Protein AF-0000000066527483 (afdb_homodimer)

Secondary structure (DSSP, 8-state):
--HHHHHHHHHHHHHHHHHHHHHHHHHHHHHTSHHHHHHHHHHHHHHHHHHHHHHHTPPPP-GGGGTT--GGGGHHHHHHHHHHHHHHHHHHHH-HHHHHHHHHHHHHHHHHHHHHHTGGG----PBPHHHHHHHHHHHHHHHHHHHHSB-/--HHHHHHHHHHHHHHHHHHHHHHHHHHHHHTSHHHHHHHHHHHHHHHHHHHHHHHTPPPP-GGGGTT--GGGGHHHHHHHHHHHHHHHHHHHH-HHHHHHHHHHHHHHHHHHHHHHTGGGPPP-PBPHHHHHHHHHHHHHHHHHHHTSB-

Organism: Pseudomonas aeruginosa (strain ATCC 15692 / DSM 22644 / CIP 104116 / JCM 14847 / LMG 12228 / 1C / PRS 101 / PAO1) (NCBI:txid208964)

InterPro domains:
  IPR006750 Putative inner membrane exporter, YdcZ [PF04657] (5-144)
  IPR006750 Putative inner membrane exporter, YdcZ [PTHR34821] (3-147)

Sequence (302 aa):
MPNYLMVLMAVSVGGMVVLQAGSNALLGRLLGHPLSASLTSLGVSLGVVSLGLLLVRVPLPATASLGGAPWWSWLGGLFGAAYLTVAILVAPRLGAATFIACVVAGQMLVSALCDQFGWAGFPVRRLSWEGYLGLALVVAGVLLLQWRGRAMPNYLMVLMAVSVGGMVVLQAGSNALLGRLLGHPLSASLTSLGVSLGVVSLGLLLVRVPLPATASLGGAPWWSWLGGLFGAAYLTVAILVAPRLGAATFIACVVAGQMLVSALCDQFGWAGFPVRRLSWEGYLGLALVVAGVLLLQWRGRA

Foldseek 3Di:
DDPVVVVVVVVVVVVVVLVLLVVLLVVCVVVVHSLVSLVVVVVVVVVVVVVVCVVVVDDDDDPVVCVPPDPCVPCVVVVVSVVSSCSSVPCVPLDSLQVVLVVVVVVLVVVQVCQCPVPPNRHNDHADPVSVVVSVVSNVVSVCCRPPVDD/DDPVVVVVVVVVVVVVVLVLLVVLLVVCVVVVHSLVSLVVVVVVVVVVVVVVCVVVVDDDDDPVVCVPPDPCVPCVVVVVSVVSSCSSVPCVPQDSVLVVLVVVLVVLVVVQVCQCVVPPNRHHDHDDPVSVVVSVVSVVVSVCCRPPVDD

Solvent-accessible surface area (backbone atoms only — not comparable to full-atom values): 14102 Å² total; per-residue (Å²): 130,60,68,69,58,48,47,50,50,34,20,51,36,19,24,34,51,46,48,20,37,26,13,31,30,49,35,13,63,51,43,69,33,43,57,58,20,40,49,51,29,47,50,45,16,45,52,53,42,50,51,49,38,61,74,67,62,61,71,79,50,61,69,73,45,55,74,76,53,61,77,64,42,63,44,20,7,52,37,49,39,51,33,50,36,48,35,31,64,37,25,79,72,60,31,54,48,38,32,50,30,34,18,48,53,19,27,52,56,41,17,50,49,20,21,59,70,28,44,57,80,39,67,66,42,54,65,26,73,46,17,52,47,11,51,49,30,28,51,50,9,33,50,31,34,48,72,44,8,63,96,130,60,66,70,56,49,46,50,51,34,20,52,36,19,24,36,49,48,49,21,36,28,13,32,31,50,36,13,63,51,43,69,32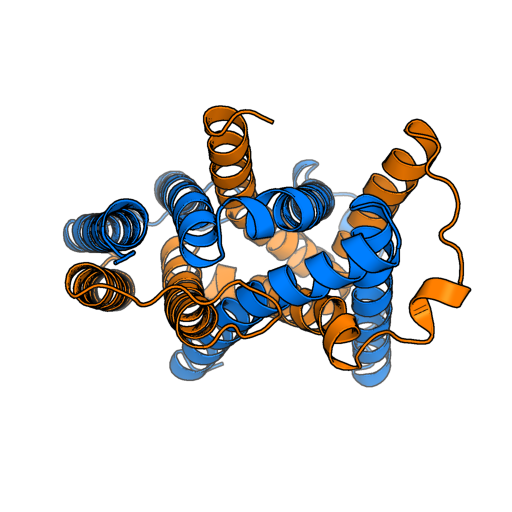,46,56,58,19,41,48,50,28,47,49,45,15,45,51,55,42,51,50,49,38,61,74,69,61,61,72,79,50,63,70,73,47,56,74,76,52,60,78,64,42,65,44,19,7,53,37,49,39,51,33,52,35,47,35,32,63,38,27,80,74,60,32,54,51,42,34,49,33,32,19,48,44,18,27,51,56,42,19,51,47,20,23,51,69,28,44,55,78,38,68,67,41,48,64,22,77,45,18,54,51,9,53,51,28,28,48,52,10,32,54,33,31,63,74,50,11,68,102

pLDDT: mean 86.53, std 9.21, range [52.44, 97.12]

Nearest PDB structures (foldseek):
  8gi1-assembly1_A  TM=4.862E-01  e=9.344E+00  Segatella buccae

Radius of gyration: 18.41 Å; Cα contacts (8 Å, |Δi|>4): 561; chains: 2; bounding box: 36×49×55 Å

Structure (mmCIF, N/CA/C/O backbone):
data_AF-0000000066527483-model_v1
#
loop_
_entity.id
_entity.type
_entity.pdbx_description
1 polymer 'DMT family transporter'
#
loop_
_atom_site.group_PDB
_atom_site.id
_atom_site.type_symbol
_atom_site.label_atom_id
_atom_site.label_alt_id
_atom_site.label_comp_id
_atom_site.label_asym_id
_atom_site.label_entity_id
_atom_site.label_seq_id
_atom_site.pdbx_PDB_ins_code
_atom_site.Cartn_x
_atom_site.Cartn_y
_atom_site.Cartn_z
_atom_site.occupancy
_atom_site.B_iso_or_equiv
_atom_site.auth_seq_id
_atom_site.auth_comp_id
_atom_site.auth_asym_id
_atom_site.auth_atom_id
_atom_site.pdbx_PDB_model_num
ATOM 1 N N . MET A 1 1 ? 9.164 20.578 3.756 1 79.75 1 MET A N 1
ATOM 2 C CA . MET A 1 1 ? 9.594 19.766 2.617 1 79.75 1 MET A CA 1
ATOM 3 C C . MET A 1 1 ? 8.969 20.281 1.323 1 79.75 1 MET A C 1
ATOM 5 O O . MET A 1 1 ? 7.758 20.5 1.261 1 79.75 1 MET A O 1
ATOM 9 N N . PRO A 1 2 ? 9.789 20.531 0.307 1 86.75 2 PRO A N 1
ATOM 10 C CA . PRO A 1 2 ? 9.219 21.062 -0.936 1 86.75 2 PRO A CA 1
ATOM 11 C C . PRO A 1 2 ? 8.297 20.062 -1.627 1 86.75 2 PRO A C 1
ATOM 13 O O . PRO A 1 2 ? 8.438 18.844 -1.447 1 86.75 2 PRO A O 1
ATOM 16 N N . ASN A 1 3 ? 7.32 20.5 -2.338 1 82 3 ASN A N 1
ATOM 17 C CA . ASN A 1 3 ? 6.289 19.688 -2.994 1 82 3 ASN A CA 1
ATOM 18 C C . ASN A 1 3 ? 6.898 18.641 -3.922 1 82 3 ASN A C 1
ATOM 20 O O . ASN A 1 3 ? 6.418 17.516 -3.99 1 82 3 ASN A O 1
ATOM 24 N N . TYR A 1 4 ? 7.969 19.062 -4.621 1 83.44 4 TYR A N 1
ATOM 25 C CA . TYR A 1 4 ? 8.562 18.141 -5.57 1 83.44 4 TYR A CA 1
ATOM 26 C C . TYR A 1 4 ? 9.156 16.922 -4.855 1 83.44 4 TYR A C 1
ATOM 28 O O . TYR A 1 4 ? 9.117 15.805 -5.371 1 83.44 4 TYR A O 1
ATOM 36 N N . LEU A 1 5 ? 9.664 17.078 -3.723 1 89.94 5 LEU A N 1
ATOM 37 C CA . LEU A 1 5 ? 10.227 15.969 -2.945 1 89.94 5 LEU A CA 1
ATOM 38 C C . LEU A 1 5 ? 9.125 15.055 -2.424 1 89.94 5 LEU A C 1
ATOM 40 O O . LEU A 1 5 ? 9.273 13.836 -2.424 1 89.94 5 LEU A O 1
ATOM 44 N N . MET A 1 6 ? 8.086 15.664 -2.018 1 90 6 MET A N 1
ATOM 45 C CA . MET A 1 6 ? 6.953 14.883 -1.537 1 90 6 MET A CA 1
ATOM 46 C C . MET A 1 6 ? 6.379 14.016 -2.654 1 90 6 MET A C 1
ATOM 48 O O . MET A 1 6 ? 6.074 12.844 -2.439 1 90 6 MET A O 1
ATOM 52 N N . VAL A 1 7 ? 6.305 14.594 -3.785 1 83.94 7 VAL A N 1
ATOM 53 C CA . VAL A 1 7 ? 5.793 13.875 -4.949 1 83.94 7 VAL A CA 1
ATOM 54 C C . VAL A 1 7 ? 6.738 12.734 -5.312 1 83.94 7 VAL A C 1
ATOM 56 O O . VAL A 1 7 ? 6.301 11.609 -5.555 1 83.94 7 VAL A O 1
ATOM 59 N N . LEU A 1 8 ? 7.961 13.008 -5.301 1 89.44 8 LEU A N 1
ATOM 60 C CA . LEU A 1 8 ? 8.961 12 -5.633 1 89.44 8 LEU A CA 1
ATOM 61 C C . LEU A 1 8 ? 8.922 10.844 -4.637 1 89.44 8 LEU A C 1
ATOM 63 O O . LEU A 1 8 ? 9.023 9.68 -5.027 1 89.44 8 LEU A O 1
ATOM 67 N N . MET A 1 9 ? 8.797 11.133 -3.434 1 94.5 9 MET A N 1
ATOM 68 C CA . MET A 1 9 ? 8.703 10.102 -2.406 1 94.5 9 MET A CA 1
ATOM 69 C C . MET A 1 9 ? 7.469 9.227 -2.615 1 94.5 9 MET A C 1
ATOM 71 O O . MET A 1 9 ? 7.555 8 -2.562 1 94.5 9 MET A O 1
ATOM 75 N N . ALA A 1 10 ? 6.359 9.898 -2.883 1 91 10 ALA A N 1
ATOM 76 C CA . ALA A 1 10 ? 5.102 9.18 -3.057 1 91 10 ALA A CA 1
ATOM 77 C C . ALA A 1 10 ? 5.16 8.25 -4.27 1 91 10 ALA A C 1
ATOM 79 O O . ALA A 1 10 ? 4.777 7.086 -4.188 1 91 10 ALA A O 1
ATOM 80 N N . VAL A 1 11 ? 5.699 8.75 -5.355 1 86.62 11 VAL A N 1
ATOM 81 C CA . VAL A 1 11 ? 5.824 7.953 -6.57 1 86.62 11 VAL A CA 1
ATOM 82 C C . VAL A 1 11 ? 6.785 6.793 -6.332 1 86.62 11 VAL A C 1
ATOM 84 O O . VAL A 1 11 ? 6.508 5.656 -6.723 1 86.62 11 VAL A O 1
ATOM 87 N N . SER A 1 12 ? 7.887 7.055 -5.727 1 93.69 12 SER A N 1
ATOM 88 C CA . SER A 1 12 ? 8.906 6.043 -5.477 1 93.69 12 SER A CA 1
ATOM 89 C C . SER A 1 12 ? 8.367 4.91 -4.617 1 93.69 12 SER A C 1
ATOM 91 O O . SER A 1 12 ? 8.531 3.734 -4.953 1 93.69 12 SER A O 1
ATOM 93 N N . VAL A 1 13 ? 7.672 5.238 -3.545 1 95.56 13 VAL A N 1
ATOM 94 C CA . VAL A 1 13 ? 7.18 4.184 -2.666 1 95.56 13 VAL A CA 1
ATOM 95 C C . VAL A 1 13 ? 6.027 3.441 -3.344 1 95.56 13 VAL A C 1
ATOM 97 O O . VAL A 1 13 ? 5.805 2.258 -3.078 1 95.56 13 VAL A O 1
ATOM 100 N N . GLY A 1 14 ? 5.289 4.109 -4.191 1 92.5 14 GLY A N 1
ATOM 101 C CA . GLY A 1 14 ? 4.316 3.408 -5.012 1 92.5 14 GLY A CA 1
ATOM 102 C C . GLY A 1 14 ? 4.914 2.27 -5.812 1 92.5 14 GLY A C 1
ATOM 103 O O . GLY A 1 14 ? 4.398 1.149 -5.793 1 92.5 14 GLY A O 1
ATOM 104 N N . GLY A 1 15 ? 5.965 2.562 -6.496 1 92.75 15 GLY A N 1
ATOM 105 C CA . GLY A 1 15 ? 6.676 1.521 -7.219 1 92.75 15 GLY A CA 1
ATOM 106 C C . GLY A 1 15 ? 7.203 0.422 -6.316 1 92.75 15 GLY A C 1
ATOM 107 O O . GLY A 1 15 ? 7.152 -0.758 -6.668 1 92.75 15 GLY A O 1
ATOM 108 N N . MET A 1 16 ? 7.695 0.799 -5.18 1 95.62 16 MET A N 1
ATOM 109 C CA . MET A 1 16 ? 8.242 -0.16 -4.223 1 95.62 16 MET A CA 1
ATOM 110 C C . MET A 1 16 ? 7.164 -1.131 -3.75 1 95.62 16 MET A C 1
ATOM 112 O O . MET A 1 16 ? 7.453 -2.295 -3.469 1 95.62 16 MET A O 1
ATOM 116 N N . VAL A 1 17 ? 5.949 -0.685 -3.678 1 94.62 17 VAL A N 1
ATOM 117 C CA . VAL A 1 17 ? 4.84 -1.518 -3.229 1 94.62 17 VAL A CA 1
ATOM 118 C C . VAL A 1 17 ? 4.648 -2.689 -4.191 1 94.62 17 VAL A C 1
ATOM 120 O O . VAL A 1 17 ? 4.328 -3.803 -3.766 1 94.62 17 VAL A O 1
ATOM 123 N N . VAL A 1 18 ? 4.809 -2.482 -5.43 1 93.19 18 VAL A N 1
ATOM 124 C CA . VAL A 1 18 ? 4.676 -3.537 -6.43 1 93.19 18 VAL A CA 1
ATOM 125 C C . VAL A 1 18 ? 5.773 -4.582 -6.227 1 93.19 18 VAL A C 1
ATOM 127 O O . VAL A 1 18 ? 5.5 -5.785 -6.227 1 93.19 18 VAL A O 1
ATOM 130 N N . LEU A 1 19 ? 6.988 -4.133 -6.027 1 94.62 19 LEU A N 1
ATOM 131 C CA . LEU A 1 19 ? 8.109 -5.031 -5.781 1 94.62 19 LEU A CA 1
ATOM 132 C C . LEU A 1 19 ? 7.934 -5.773 -4.465 1 94.62 19 LEU A C 1
ATOM 134 O O . LEU A 1 19 ? 8.328 -6.934 -4.344 1 94.62 19 LEU A O 1
ATOM 138 N N . GLN A 1 20 ? 7.359 -5.078 -3.543 1 95.5 20 GLN A N 1
ATOM 139 C CA . GLN A 1 20 ? 7.043 -5.691 -2.258 1 95.5 20 GLN A CA 1
ATOM 140 C C . GLN A 1 20 ? 6.113 -6.887 -2.432 1 95.5 20 GLN A C 1
ATOM 142 O O . GLN A 1 20 ? 6.301 -7.926 -1.796 1 95.5 20 GLN A O 1
ATOM 147 N N . ALA A 1 21 ? 5.109 -6.727 -3.275 1 93.56 21 ALA A N 1
ATOM 148 C CA . ALA A 1 21 ? 4.16 -7.809 -3.518 1 93.56 21 ALA A CA 1
ATOM 149 C C . ALA A 1 21 ? 4.863 -9.039 -4.09 1 93.56 21 ALA A C 1
ATOM 151 O O . ALA A 1 21 ? 4.605 -10.164 -3.664 1 93.56 21 ALA A O 1
ATOM 152 N N . GLY A 1 22 ? 5.754 -8.844 -4.977 1 93.69 22 GLY A N 1
ATOM 153 C CA . GLY A 1 22 ? 6.516 -9.938 -5.555 1 93.69 22 GLY A CA 1
ATOM 154 C C . GLY A 1 22 ? 7.449 -10.602 -4.559 1 93.69 22 GLY A C 1
ATOM 155 O O . GLY A 1 22 ? 7.512 -11.836 -4.484 1 93.69 22 GLY A O 1
ATOM 156 N N . SER A 1 23 ? 8.156 -9.781 -3.861 1 94.88 23 SER A N 1
ATOM 157 C CA . SER A 1 23 ? 9.078 -10.281 -2.846 1 94.88 23 SER A CA 1
ATOM 158 C C . SER A 1 23 ? 8.344 -11.102 -1.789 1 94.88 23 SER A C 1
ATOM 160 O O . SER A 1 23 ? 8.781 -12.203 -1.437 1 94.88 23 SER A O 1
ATOM 162 N N . ASN A 1 24 ? 7.258 -10.625 -1.342 1 95.19 24 ASN A N 1
ATOM 163 C CA . ASN A 1 24 ? 6.484 -11.297 -0.307 1 95.19 24 ASN A CA 1
ATOM 164 C C . ASN A 1 24 ? 5.836 -12.578 -0.837 1 95.19 24 ASN A C 1
ATOM 166 O O . ASN A 1 24 ? 5.684 -13.555 -0.102 1 95.19 24 ASN A O 1
ATOM 170 N N . ALA A 1 25 ? 5.441 -12.5 -2.064 1 93.69 25 ALA A N 1
ATOM 171 C CA . ALA A 1 25 ? 4.883 -13.703 -2.678 1 93.69 25 ALA A CA 1
ATOM 172 C C . ALA A 1 25 ? 5.914 -14.828 -2.725 1 93.69 25 ALA A C 1
ATOM 174 O O . ALA A 1 25 ? 5.586 -15.992 -2.48 1 93.69 25 ALA A O 1
ATOM 175 N N . LEU A 1 26 ? 7.113 -14.469 -3.041 1 93 26 LEU A N 1
ATOM 176 C CA . LEU A 1 26 ? 8.18 -15.461 -3.037 1 93 26 LEU A CA 1
ATOM 177 C C . LEU A 1 26 ? 8.398 -16.016 -1.636 1 93 26 LEU A C 1
ATOM 179 O O . LEU A 1 26 ? 8.539 -17.234 -1.462 1 93 26 LEU A O 1
ATOM 183 N N . LEU A 1 27 ? 8.453 -15.188 -0.673 1 91.62 27 LEU A N 1
ATOM 184 C CA . LEU A 1 27 ? 8.578 -15.648 0.707 1 91.62 27 LEU A CA 1
ATOM 185 C C . LEU A 1 27 ? 7.426 -16.578 1.076 1 91.62 27 LEU A C 1
ATOM 187 O O . LEU A 1 27 ? 7.621 -17.547 1.804 1 91.62 27 LEU A O 1
ATOM 191 N N . GLY A 1 28 ? 6.238 -16.125 0.635 1 92.19 28 GLY A N 1
ATOM 192 C CA . GLY A 1 28 ? 5.094 -16.984 0.875 1 92.19 28 GLY A CA 1
ATOM 193 C C . GLY A 1 28 ? 5.277 -18.391 0.334 1 92.19 28 GLY A C 1
ATOM 194 O O . GLY A 1 28 ? 4.938 -19.375 1.001 1 92.19 28 GLY A O 1
ATOM 195 N N . ARG A 1 29 ? 5.793 -18.5 -0.827 1 90.06 29 ARG A N 1
ATOM 196 C CA . ARG A 1 29 ? 6.059 -19.797 -1.432 1 90.06 29 ARG A CA 1
ATOM 197 C C . ARG A 1 29 ? 7.145 -20.547 -0.664 1 90.06 29 ARG A C 1
ATOM 199 O O . ARG A 1 29 ? 7.02 -21.75 -0.423 1 90.06 29 ARG A O 1
ATOM 206 N N . LEU A 1 30 ? 8.18 -19.891 -0.276 1 89.69 30 LEU A N 1
ATOM 207 C CA . LEU A 1 30 ? 9.312 -20.516 0.398 1 89.69 30 LEU A CA 1
ATOM 208 C C . LEU A 1 30 ? 8.938 -20.969 1.806 1 89.69 30 LEU A C 1
ATOM 210 O O . LEU A 1 30 ? 9.398 -22 2.277 1 89.69 30 LEU A O 1
ATOM 214 N N . LEU A 1 31 ? 8.07 -20.234 2.383 1 90.81 31 LEU A N 1
ATOM 215 C CA . LEU A 1 31 ? 7.711 -20.516 3.768 1 90.81 31 LEU A CA 1
ATOM 216 C C . LEU A 1 31 ? 6.461 -21.375 3.84 1 90.81 31 LEU A C 1
ATOM 218 O O . LEU A 1 31 ? 6.129 -21.906 4.902 1 90.81 31 LEU A O 1
ATOM 222 N N . GLY A 1 32 ? 5.746 -21.406 2.699 1 88.94 32 GLY A N 1
ATOM 223 C CA . GLY A 1 32 ? 4.648 -22.344 2.58 1 88.94 32 GLY A CA 1
ATOM 224 C C . GLY A 1 32 ? 3.307 -21.75 2.969 1 88.94 32 GLY A C 1
ATOM 225 O O . GLY A 1 32 ? 2.277 -22.438 2.887 1 88.94 32 GLY A O 1
ATOM 226 N N . HIS A 1 33 ? 3.32 -20.562 3.443 1 92.12 33 HIS A N 1
ATOM 227 C CA . HIS A 1 33 ? 2.055 -19.953 3.834 1 92.12 33 HIS A CA 1
ATOM 228 C C . HIS A 1 33 ? 2.121 -18.438 3.73 1 92.12 33 HIS A C 1
ATOM 230 O O . HIS A 1 33 ? 3.109 -17.828 4.141 1 92.12 33 HIS A O 1
ATOM 236 N N . PRO A 1 34 ? 1.027 -17.766 3.326 1 92.06 34 PRO A N 1
ATOM 237 C CA . PRO A 1 34 ? 1.018 -16.312 3.174 1 92.06 34 PRO A CA 1
ATOM 238 C C . PRO A 1 34 ? 1.186 -15.578 4.5 1 92.06 34 PRO A C 1
ATOM 240 O O . PRO A 1 34 ? 1.848 -14.539 4.559 1 92.06 34 PRO A O 1
ATOM 243 N N . LEU A 1 35 ? 0.615 -16.094 5.551 1 94 35 LEU A N 1
ATOM 244 C CA . LEU A 1 35 ? 0.717 -15.438 6.848 1 94 35 LEU A CA 1
ATOM 245 C C . LEU A 1 35 ? 2.146 -15.492 7.375 1 94 35 LEU A C 1
ATOM 247 O O . LEU A 1 35 ? 2.598 -14.57 8.062 1 94 35 LEU A O 1
ATOM 251 N N . SER A 1 36 ? 2.803 -16.547 7.066 1 93.12 36 SER A N 1
ATOM 252 C CA . SER A 1 36 ? 4.203 -16.641 7.465 1 93.12 36 SER A CA 1
ATOM 253 C C . SER A 1 36 ? 5.051 -15.594 6.742 1 93.12 36 SER A C 1
ATOM 255 O O . SER A 1 36 ? 5.961 -15.008 7.332 1 93.12 36 SER A O 1
ATOM 257 N N . ALA A 1 37 ? 4.762 -15.391 5.488 1 93.69 37 ALA A N 1
ATOM 258 C CA . ALA A 1 37 ? 5.449 -14.359 4.719 1 93.69 37 ALA A CA 1
ATOM 259 C C . ALA A 1 37 ? 5.152 -12.969 5.277 1 93.69 37 ALA A C 1
ATOM 261 O O . ALA A 1 37 ? 6.055 -12.141 5.41 1 93.69 37 ALA A O 1
ATOM 262 N N . SER A 1 38 ? 3.871 -12.758 5.582 1 95.56 38 SER A N 1
ATOM 263 C CA . SER A 1 38 ? 3.492 -11.477 6.176 1 95.56 38 SER A CA 1
ATOM 264 C C . SER A 1 38 ? 4.238 -11.234 7.484 1 95.56 38 SER A C 1
ATOM 266 O O . SER A 1 38 ? 4.746 -10.133 7.719 1 95.56 38 SER A O 1
ATOM 268 N N . LEU A 1 39 ? 4.277 -12.266 8.344 1 94.62 39 LEU A N 1
ATOM 269 C CA . LEU A 1 39 ? 4.965 -12.156 9.625 1 94.62 39 LEU A CA 1
ATOM 270 C C . LEU A 1 39 ? 6.434 -11.797 9.43 1 94.62 39 LEU A C 1
ATOM 272 O O . LEU A 1 39 ? 6.957 -10.922 10.125 1 94.62 39 LEU A O 1
ATOM 276 N N . THR A 1 40 ? 7.047 -12.492 8.508 1 93.44 40 THR A N 1
ATOM 277 C CA . THR A 1 40 ? 8.453 -12.25 8.234 1 93.44 40 THR A CA 1
ATOM 278 C C . THR A 1 40 ? 8.664 -10.836 7.703 1 93.44 40 THR A C 1
ATOM 280 O O . THR A 1 40 ? 9.562 -10.125 8.156 1 93.44 40 THR A O 1
ATOM 283 N N . SER A 1 41 ? 7.902 -10.398 6.742 1 95.62 41 SER A N 1
ATOM 284 C CA . SER A 1 41 ? 8 -9.062 6.176 1 95.62 41 SER A CA 1
ATOM 285 C C . SER A 1 41 ? 7.766 -7.988 7.234 1 95.62 41 SER A C 1
ATOM 287 O O . SER A 1 41 ? 8.5 -7 7.301 1 95.62 41 SER A O 1
ATOM 289 N N . LEU A 1 42 ? 6.754 -8.219 8.07 1 96.56 42 LEU A N 1
ATOM 290 C CA . LEU A 1 42 ? 6.457 -7.281 9.148 1 96.56 42 LEU A CA 1
ATOM 291 C C . LEU A 1 42 ? 7.605 -7.227 10.156 1 96.56 42 LEU A C 1
ATOM 293 O O . LEU A 1 42 ? 7.91 -6.164 10.703 1 96.56 42 LEU A O 1
ATOM 297 N N . GLY A 1 43 ? 8.141 -8.383 10.438 1 96.12 43 GLY A N 1
ATOM 298 C CA . GLY A 1 43 ? 9.312 -8.406 11.297 1 96.12 43 GLY A CA 1
ATOM 299 C C . GLY A 1 43 ? 10.461 -7.574 10.766 1 96.12 43 GLY A C 1
ATOM 300 O O . GLY A 1 43 ? 11.094 -6.82 11.516 1 96.12 43 GLY A O 1
ATOM 301 N N . VAL A 1 44 ? 10.773 -7.734 9.508 1 95.75 44 VAL A N 1
ATOM 302 C CA . VAL A 1 44 ? 11.82 -6.945 8.867 1 95.75 44 VAL A CA 1
ATOM 303 C C . VAL A 1 44 ? 11.461 -5.465 8.922 1 95.75 44 VAL A C 1
ATOM 305 O O . VAL A 1 44 ? 12.312 -4.625 9.242 1 95.75 44 VAL A O 1
ATOM 308 N N . SER A 1 45 ? 10.219 -5.098 8.609 1 96.62 45 SER A N 1
ATOM 309 C CA . SER A 1 45 ? 9.758 -3.713 8.68 1 96.62 45 SER A CA 1
ATOM 310 C C . SER A 1 45 ? 9.938 -3.137 10.078 1 96.62 45 SER A C 1
ATOM 312 O O . SER A 1 45 ? 10.406 -2.004 10.234 1 96.62 45 SER A O 1
ATOM 314 N N . LEU A 1 46 ? 9.562 -3.922 11.039 1 96.81 46 LEU A N 1
ATOM 315 C CA . LEU A 1 46 ? 9.703 -3.498 12.43 1 96.81 46 LEU A CA 1
ATOM 316 C C . LEU A 1 46 ? 11.164 -3.24 12.773 1 96.81 46 LEU A C 1
ATOM 318 O O . LEU A 1 46 ? 11.484 -2.275 13.477 1 96.81 46 LEU A O 1
ATOM 322 N N . GLY A 1 47 ? 12.016 -4.145 12.398 1 97.12 47 GLY A N 1
ATOM 323 C CA . GLY A 1 47 ? 13.438 -3.947 12.617 1 97.12 47 GLY A CA 1
ATOM 324 C C . GLY A 1 47 ? 13.961 -2.66 12.008 1 97.12 47 GLY A C 1
ATOM 325 O O . GLY A 1 47 ? 14.672 -1.9 12.664 1 97.12 47 GLY A O 1
ATOM 326 N N . VAL A 1 48 ? 13.625 -2.375 10.789 1 96.38 48 VAL A N 1
ATOM 327 C CA . VAL A 1 48 ? 14.086 -1.197 10.062 1 96.38 48 VAL A CA 1
ATOM 328 C C . VAL A 1 48 ? 13.562 0.068 10.742 1 96.38 48 VAL A C 1
ATOM 330 O O . VAL A 1 48 ? 14.32 1.021 10.953 1 96.38 48 VAL A O 1
ATOM 333 N N . VAL A 1 49 ? 12.312 0.097 11.07 1 96.19 49 VAL A N 1
ATOM 334 C CA . VAL A 1 49 ? 11.711 1.261 11.703 1 96.19 49 VAL A CA 1
ATOM 335 C C . VAL A 1 49 ? 12.32 1.471 13.086 1 96.19 49 VAL A C 1
ATOM 337 O O . VAL A 1 49 ? 12.586 2.605 13.492 1 96.19 49 VAL A O 1
ATOM 340 N N . SER A 1 50 ? 12.5 0.379 13.875 1 96.12 50 SER A N 1
ATOM 341 C CA . SER A 1 50 ? 13.133 0.474 15.188 1 96.12 50 SER A CA 1
ATOM 342 C C . SER A 1 50 ? 14.539 1.05 15.086 1 96.12 50 SER A C 1
ATOM 344 O O . SER A 1 50 ? 14.93 1.89 15.898 1 96.12 50 SER A O 1
ATOM 346 N N . LEU A 1 51 ? 15.234 0.515 14.125 1 95.31 51 LEU A N 1
ATOM 347 C CA . LEU A 1 51 ? 16.578 1.049 13.898 1 95.31 51 LEU A CA 1
ATOM 348 C C . LEU A 1 51 ? 16.516 2.537 13.57 1 95.31 51 LEU A C 1
ATOM 350 O O . LEU A 1 51 ? 17.344 3.314 14.047 1 95.31 51 LEU A O 1
ATOM 354 N N . GLY A 1 52 ? 15.594 2.955 12.742 1 94.06 52 GLY A N 1
ATOM 355 C CA . GLY A 1 52 ? 15.398 4.363 12.445 1 94.06 52 GLY A CA 1
ATOM 356 C C . GLY A 1 52 ? 15.094 5.203 13.672 1 94.06 52 GLY A C 1
ATOM 357 O O . GLY A 1 52 ? 15.641 6.297 13.836 1 94.06 52 GLY A O 1
ATOM 358 N N . LEU A 1 53 ? 14.266 4.695 14.523 1 92.94 53 LEU A N 1
ATOM 359 C CA . LEU A 1 53 ? 13.914 5.395 15.758 1 92.94 53 LEU A CA 1
ATOM 360 C C . LEU A 1 53 ? 15.148 5.574 16.641 1 92.94 53 LEU A C 1
ATOM 362 O O . LEU A 1 53 ? 15.328 6.633 17.25 1 92.94 53 LEU A O 1
ATOM 366 N N . LEU A 1 54 ? 15.891 4.539 16.719 1 92.69 54 LEU A N 1
ATOM 367 C CA . LEU A 1 54 ? 17.094 4.582 17.547 1 92.69 54 LEU A CA 1
ATOM 368 C C . LEU A 1 54 ? 18.094 5.578 16.984 1 92.69 54 LEU A C 1
ATOM 370 O O . LEU A 1 54 ? 18.719 6.324 17.734 1 92.69 54 LEU A O 1
ATOM 374 N N . LEU A 1 55 ? 18.25 5.605 15.703 1 93.12 55 LEU A N 1
ATOM 375 C CA . LEU A 1 55 ? 19.25 6.453 15.055 1 93.12 55 LEU A CA 1
ATOM 376 C C . LEU A 1 55 ? 18.859 7.922 15.148 1 93.12 55 LEU A C 1
ATOM 378 O O . LEU A 1 55 ? 19.719 8.789 15.328 1 93.12 55 LEU A O 1
ATOM 382 N N . VAL A 1 56 ? 17.547 8.234 15.07 1 90.75 56 VAL A N 1
ATOM 383 C CA . VAL A 1 56 ? 17.078 9.617 15.094 1 90.75 56 VAL A CA 1
ATOM 384 C C . VAL A 1 56 ? 16.812 10.047 16.531 1 90.75 56 VAL A C 1
ATOM 386 O O . VAL A 1 56 ? 16.547 11.219 16.797 1 90.75 56 VAL A O 1
ATOM 389 N N . ARG A 1 57 ? 16.891 9.25 17.5 1 89.12 57 ARG A N 1
ATOM 390 C CA . ARG A 1 57 ? 16.766 9.5 18.922 1 89.12 57 ARG A CA 1
ATOM 391 C C . ARG A 1 57 ? 15.406 10.133 19.25 1 89.12 57 ARG A C 1
ATOM 393 O O . ARG A 1 57 ? 15.336 11.156 19.922 1 89.12 57 ARG A O 1
ATOM 400 N N . VAL A 1 58 ? 14.406 9.531 18.625 1 83.5 58 VAL A N 1
ATOM 401 C CA . VAL A 1 58 ? 13.055 10 18.922 1 83.5 58 VAL A CA 1
ATOM 402 C C . VAL A 1 58 ? 12.68 9.625 20.359 1 83.5 58 VAL A C 1
ATOM 404 O O . VAL A 1 58 ? 12.836 8.477 20.766 1 83.5 58 VAL A O 1
ATOM 407 N N . PRO A 1 59 ? 12.305 10.656 21.062 1 79.88 59 PRO A N 1
ATOM 408 C CA . PRO A 1 59 ? 11.891 10.336 22.438 1 79.88 59 PRO A CA 1
ATOM 409 C C . PRO A 1 59 ? 10.641 9.469 22.484 1 79.88 59 PRO A C 1
ATOM 411 O O . PRO A 1 59 ? 9.836 9.477 21.547 1 79.88 59 PRO A O 1
ATOM 414 N N . LEU A 1 60 ? 10.594 8.617 23.453 1 73.88 60 LEU A N 1
ATOM 415 C CA . LEU A 1 60 ? 9.391 7.816 23.641 1 73.88 60 LEU A CA 1
ATOM 416 C C . LEU A 1 60 ? 8.172 8.711 23.844 1 73.88 60 LEU A C 1
ATOM 418 O O . LEU A 1 60 ? 8.25 9.734 24.531 1 73.88 60 LEU A O 1
ATOM 422 N N . PRO A 1 61 ? 7.219 8.453 22.969 1 71.12 61 PRO A N 1
ATOM 423 C CA . PRO A 1 61 ? 6.035 9.305 23.125 1 71.12 61 PRO A CA 1
ATOM 424 C C . PRO A 1 61 ? 5.453 9.266 24.531 1 71.12 61 PRO A C 1
ATOM 426 O O . PRO A 1 61 ? 5.629 8.281 25.25 1 71.12 61 PRO A O 1
ATOM 429 N N . ALA A 1 62 ? 4.969 10.406 24.906 1 65.5 62 ALA A N 1
ATOM 430 C CA . ALA A 1 62 ? 4.266 10.445 26.188 1 65.5 62 ALA A CA 1
ATOM 431 C C . ALA A 1 62 ? 2.998 9.594 26.141 1 65.5 62 ALA A C 1
ATOM 433 O O . ALA A 1 62 ? 2.213 9.695 25.188 1 65.5 62 ALA A O 1
ATOM 434 N N . THR A 1 63 ? 2.982 8.438 26.703 1 64.44 63 THR A N 1
ATOM 435 C CA . THR A 1 63 ? 1.831 7.547 26.781 1 64.44 63 THR A CA 1
ATOM 436 C C . THR A 1 63 ? 0.547 8.336 27.016 1 64.44 63 THR A C 1
ATOM 438 O O . THR A 1 63 ? -0.531 7.922 26.578 1 64.44 63 THR A O 1
ATOM 441 N N . ALA A 1 64 ? 0.597 9.414 27.656 1 64.44 64 ALA A N 1
ATOM 442 C CA . ALA A 1 64 ? -0.586 10.203 27.984 1 64.44 64 ALA A CA 1
ATOM 443 C C . ALA A 1 64 ? -1.274 10.711 26.719 1 64.44 64 ALA A C 1
ATOM 445 O O . ALA A 1 64 ? -2.494 10.891 26.703 1 64.44 64 ALA A O 1
ATOM 446 N N . SER A 1 65 ? -0.524 10.789 25.719 1 71.19 65 SER A N 1
ATOM 447 C CA . SER A 1 65 ? -1.087 11.32 24.484 1 71.19 65 SER A CA 1
ATOM 448 C C . SER A 1 65 ? -1.959 10.289 23.781 1 71.19 65 SER A C 1
ATOM 450 O O . SER A 1 65 ? -2.816 10.641 22.953 1 71.19 65 SER A O 1
ATOM 452 N N . LEU A 1 66 ? -1.865 9.07 24.219 1 76.88 66 LEU A N 1
ATOM 453 C CA . LEU A 1 66 ? -2.611 8.008 23.547 1 76.88 66 LEU A CA 1
ATOM 454 C C . LEU A 1 66 ? -3.988 7.832 24.172 1 76.88 66 LEU A C 1
ATOM 456 O O . LEU A 1 66 ? -4.891 7.266 23.562 1 76.88 66 LEU A O 1
ATOM 460 N N . GLY A 1 67 ? -4.109 8.266 25.391 1 76.19 67 GLY A N 1
ATOM 461 C CA . GLY A 1 67 ? -5.363 8.102 26.109 1 76.19 67 GLY A CA 1
ATOM 462 C C . GLY A 1 67 ? -6.543 8.742 25.391 1 76.19 67 GLY A C 1
ATOM 463 O O . GLY A 1 67 ? -7.66 8.227 25.453 1 76.19 67 GLY A O 1
ATOM 464 N N . GLY A 1 68 ? -6.398 9.758 24.641 1 81.31 68 GLY A N 1
ATOM 465 C CA . GLY A 1 68 ? -7.496 10.43 23.969 1 81.31 68 GLY A CA 1
ATOM 466 C C . GLY A 1 68 ? -7.555 10.125 22.484 1 81.31 68 GLY A C 1
ATOM 467 O O . GLY A 1 68 ? -8.297 10.773 21.734 1 81.31 68 GLY A O 1
ATOM 468 N N . ALA A 1 69 ? -6.969 9.016 22.25 1 87.31 69 ALA A N 1
ATOM 469 C CA . ALA A 1 69 ? -6.949 8.703 20.828 1 87.31 69 ALA A CA 1
ATOM 470 C C . ALA A 1 69 ? -8.25 8.047 20.391 1 87.31 69 ALA A C 1
ATOM 472 O O . ALA A 1 69 ? -8.734 7.117 21.031 1 87.31 69 ALA A O 1
ATOM 473 N N . PRO A 1 70 ? -8.891 8.523 19.328 1 91.19 70 PRO A N 1
ATOM 474 C CA . PRO A 1 70 ? -10.102 7.855 18.844 1 91.19 70 PRO A CA 1
ATOM 475 C C . PRO A 1 70 ? -9.859 6.406 18.438 1 91.19 70 PRO A C 1
ATOM 477 O O . PRO A 1 70 ? -8.75 6.062 18.016 1 91.19 70 PRO A O 1
ATOM 480 N N . TRP A 1 71 ? -10.836 5.629 18.547 1 90.31 71 TRP A N 1
ATOM 481 C CA . TRP A 1 71 ? -10.711 4.191 18.344 1 90.31 71 TRP A CA 1
ATOM 482 C C . TRP A 1 71 ? -10.227 3.885 16.922 1 90.31 71 TRP A C 1
ATOM 484 O O . TRP A 1 71 ? -9.523 2.893 16.703 1 90.31 71 TRP A O 1
ATOM 494 N N . TRP A 1 72 ? -10.516 4.621 15.977 1 92 72 TRP A N 1
ATOM 495 C CA . TRP A 1 72 ? -10.188 4.336 14.586 1 92 72 TRP A CA 1
ATOM 496 C C . TRP A 1 72 ? -8.711 4.59 14.312 1 92 72 TRP A C 1
ATOM 498 O O . TRP A 1 72 ? -8.188 4.18 13.273 1 92 72 TRP A O 1
ATOM 508 N N . SER A 1 73 ? -8.039 5.234 15.242 1 92.06 73 SER A N 1
ATOM 509 C CA . SER A 1 73 ? -6.609 5.48 15.07 1 92.06 73 SER A CA 1
ATOM 510 C C . SER A 1 73 ? -5.812 4.18 15.117 1 92.06 73 SER A C 1
ATOM 512 O O . SER A 1 73 ? -4.676 4.121 14.648 1 92.06 73 SER A O 1
ATOM 514 N N . TRP A 1 74 ? -6.438 3.139 15.617 1 90.88 74 TRP A N 1
ATOM 515 C CA . TRP A 1 74 ? -5.742 1.871 15.805 1 90.88 74 TRP A CA 1
ATOM 516 C C . TRP A 1 74 ? -6.016 0.92 14.648 1 90.88 74 TRP A C 1
ATOM 518 O O . TRP A 1 74 ? -5.465 -0.182 14.594 1 90.88 74 TRP A O 1
ATOM 528 N N . LEU A 1 75 ? -6.766 1.31 13.68 1 94.31 75 LEU A N 1
ATOM 529 C CA . LEU A 1 75 ? -7.191 0.427 12.602 1 94.31 75 LEU A CA 1
ATOM 530 C C . LEU A 1 75 ? -6.121 0.332 11.523 1 94.31 75 LEU A C 1
ATOM 532 O O . LEU A 1 75 ? -6.16 -0.57 10.68 1 94.31 75 LEU A O 1
ATOM 536 N N . GLY A 1 76 ? -5.184 1.238 11.523 1 94 76 GLY A N 1
ATOM 537 C CA . GLY A 1 76 ? -4.141 1.232 10.508 1 94 76 GLY A CA 1
ATOM 538 C C . GLY A 1 76 ? -3.373 -0.075 10.453 1 94 76 GLY A C 1
ATOM 539 O O . GLY A 1 76 ? -3.127 -0.609 9.367 1 94 76 GLY A O 1
ATOM 540 N N . GLY A 1 77 ? -2.988 -0.538 11.602 1 93.94 77 GLY A N 1
ATOM 541 C CA . GLY A 1 77 ? -2.275 -1.805 11.656 1 93.94 77 GLY A CA 1
ATOM 542 C C . GLY A 1 77 ? -3.086 -2.967 11.109 1 93.94 77 GLY A C 1
ATOM 543 O O . GLY A 1 77 ? -2.549 -3.828 10.406 1 93.94 77 GLY A O 1
ATOM 544 N N . LEU A 1 78 ? -4.379 -2.994 11.406 1 96 78 LEU A N 1
ATOM 545 C CA . LEU A 1 78 ? -5.27 -4.027 10.883 1 96 78 LEU A CA 1
ATOM 546 C C . LEU A 1 78 ? -5.355 -3.959 9.367 1 96 78 LEU A C 1
ATOM 548 O O . LEU A 1 78 ? -5.297 -4.988 8.688 1 96 78 LEU A O 1
ATOM 552 N N . PHE A 1 79 ? -5.555 -2.812 8.844 1 96.25 79 PHE A N 1
ATOM 553 C CA . PHE A 1 79 ? -5.625 -2.607 7.406 1 96.25 79 PHE A CA 1
ATOM 554 C C . PHE A 1 79 ? -4.316 -3.006 6.734 1 96.25 79 PHE A C 1
ATOM 556 O O . PHE A 1 79 ? -4.32 -3.611 5.66 1 96.25 79 PHE A O 1
ATOM 563 N N . GLY A 1 80 ? -3.199 -2.693 7.406 1 93.56 80 GLY A N 1
ATOM 564 C CA . GLY A 1 80 ? -1.898 -3.09 6.887 1 93.56 80 GLY A CA 1
ATOM 565 C C . GLY A 1 80 ? -1.723 -4.594 6.805 1 93.56 80 GLY A C 1
ATOM 566 O O . GLY A 1 80 ? -1.236 -5.113 5.797 1 93.56 80 GLY A O 1
ATOM 567 N N . ALA A 1 81 ? -2.113 -5.25 7.82 1 95.69 81 ALA A N 1
ATOM 568 C CA . ALA A 1 81 ? -2.027 -6.711 7.844 1 95.69 81 ALA A CA 1
ATOM 569 C C . ALA A 1 81 ? -2.902 -7.328 6.758 1 95.69 81 ALA A C 1
ATOM 571 O O . ALA A 1 81 ? -2.49 -8.281 6.09 1 95.69 81 ALA A O 1
ATOM 572 N N . ALA A 1 82 ? -4.117 -6.816 6.613 1 96.62 82 ALA A N 1
ATOM 573 C CA . ALA A 1 82 ? -5.039 -7.316 5.598 1 96.62 82 ALA A CA 1
ATOM 574 C C . ALA A 1 82 ? -4.473 -7.117 4.195 1 96.62 82 ALA A C 1
ATOM 576 O O . ALA A 1 82 ? -4.504 -8.031 3.369 1 96.62 82 ALA A O 1
ATOM 577 N N . TYR A 1 83 ? -3.979 -5.945 3.914 1 96.06 83 TYR A N 1
ATOM 578 C CA . TYR A 1 83 ? -3.416 -5.668 2.598 1 96.06 83 TYR A CA 1
ATOM 579 C C . TYR A 1 83 ? -2.248 -6.598 2.295 1 96.06 83 TYR A C 1
ATOM 581 O O . TYR A 1 83 ? -2.184 -7.191 1.217 1 96.06 83 TYR A O 1
ATOM 589 N N . LEU A 1 84 ? -1.288 -6.68 3.246 1 94.62 84 LEU A N 1
ATOM 590 C CA . LEU A 1 84 ? -0.099 -7.5 3.039 1 94.62 84 LEU A CA 1
ATOM 591 C C . LEU A 1 84 ? -0.481 -8.938 2.725 1 94.62 84 LEU A C 1
ATOM 593 O O . LEU A 1 84 ? 0.031 -9.531 1.77 1 94.62 84 LEU A O 1
ATOM 597 N N . THR A 1 85 ? -1.389 -9.477 3.457 1 95 85 THR A N 1
ATOM 598 C CA . THR A 1 85 ? -1.789 -10.867 3.289 1 95 85 THR A CA 1
ATOM 599 C C . THR A 1 85 ? -2.525 -11.062 1.967 1 95 85 THR A C 1
ATOM 601 O O . THR A 1 85 ? -2.252 -12.016 1.232 1 95 85 THR A O 1
ATOM 604 N N . VAL A 1 86 ? -3.453 -10.18 1.634 1 96.19 86 VAL A N 1
ATOM 605 C CA . VAL A 1 86 ? -4.203 -10.273 0.385 1 96.19 86 VAL A CA 1
ATOM 606 C C . VAL A 1 86 ? -3.252 -10.117 -0.8 1 96.19 86 VAL A C 1
ATOM 608 O O . VAL A 1 86 ? -3.389 -10.812 -1.808 1 96.19 86 VAL A O 1
ATOM 611 N N . ALA A 1 87 ? -2.307 -9.219 -0.68 1 95.38 87 ALA A N 1
ATOM 612 C CA . ALA A 1 87 ? -1.339 -9.016 -1.756 1 95.38 87 ALA A CA 1
ATOM 613 C C . ALA A 1 87 ? -0.544 -10.289 -2.025 1 95.38 87 ALA A C 1
ATOM 615 O O . ALA A 1 87 ? -0.315 -10.656 -3.18 1 95.38 87 ALA A O 1
ATOM 616 N N . ILE A 1 88 ? -0.14 -10.953 -1.008 1 93.5 88 ILE A N 1
ATOM 617 C CA . ILE A 1 88 ? 0.646 -12.18 -1.131 1 93.5 88 ILE A CA 1
ATOM 618 C C . ILE A 1 88 ? -0.195 -13.266 -1.794 1 93.5 88 ILE A C 1
ATOM 620 O O . ILE A 1 88 ? 0.304 -14.023 -2.633 1 93.5 88 ILE A O 1
ATOM 624 N N . LEU A 1 89 ? -1.467 -13.297 -1.475 1 93.75 89 LEU A N 1
ATOM 625 C CA . LEU A 1 89 ? -2.363 -14.352 -1.944 1 93.75 89 LEU A CA 1
ATOM 626 C C . LEU A 1 89 ? -2.814 -14.078 -3.377 1 93.75 89 LEU A C 1
ATOM 628 O O . LEU A 1 89 ? -2.922 -15.008 -4.184 1 93.75 89 LEU A O 1
ATOM 632 N N . VAL A 1 90 ? -3.07 -12.883 -3.689 1 93.75 90 VAL A N 1
ATOM 633 C CA . VAL A 1 90 ? -3.881 -12.562 -4.863 1 93.75 90 VAL A CA 1
ATOM 634 C C . VAL A 1 90 ? -2.988 -12.031 -5.98 1 93.75 90 VAL A C 1
ATOM 636 O O . VAL A 1 90 ? -3.227 -12.305 -7.156 1 93.75 90 VAL A O 1
ATOM 639 N N . ALA A 1 91 ? -1.922 -11.352 -5.668 1 90.81 91 ALA A N 1
ATOM 640 C CA . ALA A 1 91 ? -1.089 -10.688 -6.668 1 90.81 91 ALA A CA 1
ATOM 641 C C . ALA A 1 91 ? -0.492 -11.703 -7.645 1 90.81 91 ALA A C 1
ATOM 643 O O . ALA A 1 91 ? -0.565 -11.516 -8.859 1 90.81 91 ALA A O 1
ATOM 644 N N . PRO A 1 92 ? 0.063 -12.805 -7.195 1 86.88 92 PRO A N 1
ATOM 645 C CA . PRO A 1 92 ? 0.658 -13.75 -8.141 1 86.88 92 PRO A CA 1
ATOM 646 C C . PRO A 1 92 ? -0.385 -14.453 -9.008 1 86.88 92 PRO A C 1
ATOM 648 O O . PRO A 1 92 ? -0.057 -14.961 -10.078 1 86.88 92 PRO A O 1
ATOM 651 N N . ARG A 1 93 ? -1.579 -14.461 -8.555 1 87.56 93 ARG A N 1
ATOM 652 C CA . ARG A 1 93 ? -2.631 -15.156 -9.297 1 87.56 93 ARG A CA 1
ATOM 653 C C . ARG A 1 93 ? -3.242 -14.242 -10.359 1 87.56 93 ARG A C 1
ATOM 655 O O . ARG A 1 93 ? -3.488 -14.672 -11.484 1 87.56 93 ARG A O 1
ATOM 662 N N . LEU A 1 94 ? -3.434 -13.055 -10.023 1 83.94 94 LEU A N 1
ATOM 663 C CA . LEU A 1 94 ? -4.043 -12.102 -10.945 1 83.94 94 LEU A CA 1
ATOM 664 C C . LEU A 1 94 ? -3.002 -11.508 -11.891 1 83.94 94 LEU A C 1
ATOM 666 O O . LEU A 1 94 ? -3.336 -11.055 -12.984 1 83.94 94 LEU A O 1
ATOM 670 N N . GLY A 1 95 ? -1.746 -11.539 -11.477 1 82.56 95 GLY A N 1
ATOM 671 C CA . GLY A 1 95 ? -0.71 -10.766 -12.141 1 82.56 95 GLY A CA 1
ATOM 672 C C . GLY A 1 95 ? -0.54 -9.375 -11.547 1 82.56 95 GLY A C 1
ATOM 673 O O . GLY A 1 95 ? -1.467 -8.836 -10.938 1 82.56 95 GLY A O 1
ATOM 674 N N . ALA A 1 96 ? 0.643 -8.852 -11.711 1 85.75 96 ALA A N 1
ATOM 675 C CA . ALA A 1 96 ? 0.989 -7.582 -11.07 1 85.75 96 ALA A CA 1
ATOM 676 C C . ALA A 1 96 ? 0.074 -6.457 -11.555 1 85.75 96 ALA A C 1
ATOM 678 O O . ALA A 1 96 ? -0.519 -5.742 -10.742 1 85.75 96 ALA A O 1
ATOM 679 N N . ALA A 1 97 ? -0.072 -6.348 -12.789 1 81.56 97 ALA A N 1
ATOM 680 C CA . ALA A 1 97 ? -0.822 -5.238 -13.367 1 81.56 97 ALA A CA 1
ATOM 681 C C . ALA A 1 97 ? -2.299 -5.316 -12.992 1 81.56 97 ALA A C 1
ATOM 683 O O . ALA A 1 97 ? -2.906 -4.309 -12.625 1 81.56 97 ALA A O 1
ATOM 684 N N . THR A 1 98 ? -2.85 -6.492 -13.062 1 79.56 98 THR A N 1
ATOM 685 C CA . THR A 1 98 ? -4.262 -6.664 -12.742 1 79.56 98 THR A CA 1
ATOM 686 C C . THR A 1 98 ? -4.516 -6.449 -11.258 1 79.56 98 THR A C 1
ATOM 688 O O . THR A 1 98 ? -5.477 -5.781 -10.875 1 79.56 98 THR A O 1
ATOM 691 N N . PHE A 1 99 ? -3.691 -7.016 -10.477 1 87.19 99 PHE A N 1
ATOM 692 C CA . PHE A 1 99 ? -3.822 -6.832 -9.039 1 87.19 99 PHE A CA 1
ATOM 693 C C . PHE A 1 99 ? -3.768 -5.355 -8.672 1 87.19 99 PHE A C 1
ATOM 695 O O . PHE A 1 99 ? -4.637 -4.855 -7.957 1 87.19 99 PHE A O 1
ATOM 702 N N . ILE A 1 100 ? -2.791 -4.66 -9.188 1 86.62 100 ILE A N 1
ATOM 703 C CA . ILE A 1 100 ? -2.596 -3.252 -8.859 1 86.62 100 ILE A CA 1
ATOM 704 C C . ILE A 1 100 ? -3.766 -2.43 -9.398 1 86.62 100 ILE A C 1
ATOM 706 O O . ILE A 1 100 ? -4.234 -1.501 -8.734 1 86.62 100 ILE A O 1
ATOM 710 N N . ALA A 1 101 ? -4.219 -2.809 -10.492 1 80.25 101 ALA A N 1
ATOM 711 C CA . ALA A 1 101 ? -5.367 -2.094 -11.047 1 80.25 101 ALA A CA 1
ATOM 712 C C . ALA A 1 101 ? -6.578 -2.199 -10.125 1 80.25 101 ALA A C 1
ATOM 714 O O . ALA A 1 101 ? -7.293 -1.219 -9.914 1 80.25 101 ALA A O 1
ATOM 715 N N . CYS A 1 102 ? -6.891 -3.365 -9.625 1 84.38 102 CYS A N 1
ATOM 716 C CA . CYS A 1 102 ? -8.008 -3.566 -8.703 1 84.38 102 CYS A CA 1
ATOM 717 C C . CYS A 1 102 ? -7.789 -2.783 -7.414 1 84.38 102 CYS A C 1
ATOM 719 O O . CYS A 1 102 ? -8.719 -2.156 -6.898 1 84.38 102 CYS A O 1
ATOM 721 N N . VAL A 1 103 ? -6.621 -2.811 -6.926 1 91.44 103 VAL A N 1
ATOM 722 C CA . VAL A 1 103 ? -6.266 -2.08 -5.715 1 91.44 103 VAL A CA 1
ATOM 723 C C . VAL A 1 103 ? -6.465 -0.583 -5.938 1 91.44 103 VAL A C 1
ATOM 725 O O . VAL A 1 103 ? -7.039 0.107 -5.09 1 91.44 103 VAL A O 1
ATOM 728 N N . VAL A 1 104 ? -6.012 -0.114 -7.004 1 84.69 104 VAL A N 1
ATOM 729 C CA . VAL A 1 104 ? -6.109 1.299 -7.355 1 84.69 104 VAL A CA 1
ATOM 730 C C . VAL A 1 104 ? -7.574 1.719 -7.41 1 84.69 104 VAL A C 1
ATOM 732 O O . VAL A 1 104 ? -7.93 2.814 -6.965 1 84.69 104 VAL A O 1
ATOM 735 N N . ALA A 1 105 ? -8.391 0.886 -7.953 1 81.69 105 ALA A N 1
ATOM 736 C CA . ALA A 1 105 ? -9.82 1.18 -7.992 1 81.69 105 ALA A CA 1
ATOM 737 C C . ALA A 1 105 ? -10.359 1.444 -6.59 1 81.69 105 ALA A C 1
ATOM 739 O O . ALA A 1 105 ? -11.086 2.418 -6.371 1 81.69 105 ALA A O 1
ATOM 740 N N . GLY A 1 106 ? -10.016 0.625 -5.711 1 88.31 106 GLY A N 1
ATOM 741 C CA . GLY A 1 106 ? -10.422 0.81 -4.328 1 88.31 106 GLY A CA 1
ATOM 742 C C . GLY A 1 106 ? -9.844 2.059 -3.695 1 88.31 106 GLY A C 1
ATOM 743 O O . GLY A 1 106 ? -10.539 2.783 -2.98 1 88.31 106 GLY A O 1
ATOM 744 N N . GLN A 1 107 ? -8.578 2.291 -3.977 1 89.75 107 GLN A N 1
ATOM 745 C CA . GLN A 1 107 ? -7.906 3.475 -3.449 1 89.75 107 GLN A CA 1
ATOM 746 C C . GLN A 1 107 ? -8.578 4.754 -3.938 1 89.75 107 GLN A C 1
ATOM 748 O O . GLN A 1 107 ? -8.82 5.672 -3.152 1 89.75 107 GLN A O 1
ATOM 753 N N . MET A 1 108 ? -8.836 4.805 -5.125 1 81.62 108 MET A N 1
ATOM 754 C CA . MET A 1 108 ? -9.406 6.016 -5.715 1 81.62 108 MET A CA 1
ATOM 755 C C . MET A 1 108 ? -10.812 6.27 -5.188 1 81.62 108 MET A C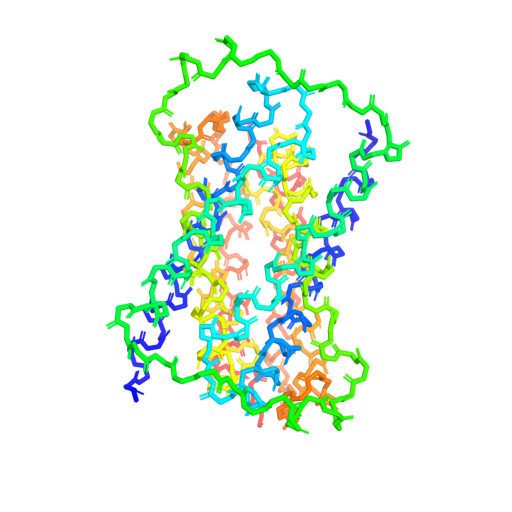 1
ATOM 757 O O . MET A 1 108 ? -11.172 7.41 -4.891 1 81.62 108 MET A O 1
ATOM 761 N N . LEU A 1 109 ? -11.602 5.289 -5.125 1 83.5 109 LEU A N 1
ATOM 762 C CA . LEU A 1 109 ? -12.953 5.43 -4.598 1 83.5 109 LEU A CA 1
ATOM 763 C C . LEU A 1 109 ? -12.93 5.961 -3.168 1 83.5 109 LEU A C 1
ATOM 765 O O . LEU A 1 109 ? -13.594 6.949 -2.857 1 83.5 109 LEU A O 1
ATOM 769 N N . VAL A 1 110 ? -12.172 5.383 -2.357 1 90.94 110 VAL A N 1
ATOM 770 C CA . VAL A 1 110 ? -12.148 5.742 -0.943 1 90.94 110 VAL A CA 1
ATOM 771 C C . VAL A 1 110 ? -11.445 7.082 -0.758 1 90.94 110 VAL A C 1
ATOM 773 O O . VAL A 1 110 ? -11.844 7.887 0.087 1 90.94 110 VAL A O 1
ATOM 776 N N . SER A 1 111 ? -10.383 7.336 -1.541 1 86.88 111 SER A N 1
ATOM 777 C CA . SER A 1 111 ? -9.719 8.633 -1.421 1 86.88 111 SER A CA 1
ATOM 778 C C . SER A 1 111 ? -10.664 9.773 -1.766 1 86.88 111 SER A C 1
ATOM 780 O O . SER A 1 111 ? -10.633 10.828 -1.131 1 86.88 111 SER A O 1
ATOM 782 N N . ALA A 1 112 ? -11.43 9.648 -2.779 1 81.88 112 ALA A N 1
ATOM 783 C CA . ALA A 1 112 ? -12.414 10.664 -3.148 1 81.88 112 ALA A CA 1
ATOM 784 C C . ALA A 1 112 ? -13.414 10.883 -2.021 1 81.88 112 ALA A C 1
ATOM 786 O O . ALA A 1 112 ? -13.797 12.023 -1.739 1 81.88 112 ALA A O 1
ATOM 787 N N . LEU A 1 113 ? -13.852 9.828 -1.427 1 86.88 113 LEU A N 1
ATOM 788 C CA . LEU A 1 113 ? -14.781 9.945 -0.31 1 86.88 113 LEU A CA 1
ATOM 789 C C . LEU A 1 113 ? -14.125 10.633 0.879 1 86.88 113 LEU A C 1
ATOM 791 O O . LEU A 1 113 ? -14.75 11.461 1.544 1 86.88 113 LEU A O 1
ATOM 795 N N . CYS A 1 114 ? -12.875 10.32 1.112 1 87.94 114 CYS A N 1
ATOM 796 C CA . CYS A 1 114 ? -12.141 10.938 2.207 1 87.94 114 CYS A CA 1
ATOM 797 C C . CYS A 1 114 ? -11.977 12.43 1.976 1 87.94 114 CYS A C 1
ATOM 799 O O . CYS A 1 114 ? -12.164 13.234 2.895 1 87.94 114 CYS A O 1
ATOM 801 N N . ASP A 1 115 ? -11.664 12.758 0.808 1 81.81 115 ASP A N 1
ATOM 802 C CA . ASP A 1 115 ? -11.5 14.172 0.505 1 81.81 115 ASP A CA 1
ATOM 803 C C . ASP A 1 115 ? -12.836 14.906 0.557 1 81.81 115 ASP A C 1
ATOM 805 O O . ASP A 1 115 ? -12.906 16.047 1.035 1 81.81 115 ASP A O 1
ATOM 809 N N . GLN A 1 116 ? -13.906 14.32 0.046 1 80.62 116 GLN A N 1
ATOM 810 C CA . GLN A 1 116 ? -15.219 14.945 -0.052 1 80.62 116 GLN A CA 1
ATOM 811 C C . GLN A 1 116 ? -15.852 15.109 1.325 1 80.62 116 GLN A C 1
ATOM 813 O O . GLN A 1 116 ? -16.5 16.125 1.602 1 80.62 116 GLN A O 1
ATOM 818 N N . PHE A 1 117 ? -15.664 14.148 2.221 1 88.38 117 PHE A N 1
ATOM 819 C CA . PHE A 1 117 ? -16.391 14.133 3.482 1 88.38 117 PHE A CA 1
ATOM 820 C C . PHE A 1 117 ? -15.445 14.359 4.656 1 88.38 117 PHE A C 1
ATOM 822 O O . PHE A 1 117 ? -15.883 14.477 5.801 1 88.38 117 PHE A O 1
ATOM 829 N N . GLY A 1 118 ? -14.203 14.359 4.41 1 86.62 118 GLY A N 1
ATOM 830 C CA . GLY A 1 118 ? -13.227 14.547 5.473 1 86.62 118 GLY A CA 1
ATOM 831 C C . GLY A 1 118 ? -13.055 13.32 6.352 1 86.62 118 GLY A C 1
ATOM 832 O O . GLY A 1 118 ? -12.867 13.438 7.562 1 86.62 118 GLY A O 1
ATOM 833 N N . TRP A 1 119 ? -13.266 12.164 5.746 1 88.5 119 TRP A N 1
ATOM 834 C CA . TRP A 1 119 ? -13.094 10.914 6.48 1 88.5 119 TRP A CA 1
ATOM 835 C C . TRP A 1 119 ? -11.633 10.703 6.867 1 88.5 119 TRP A C 1
ATOM 837 O O . TRP A 1 119 ? -10.727 11.227 6.211 1 88.5 119 TRP A O 1
ATOM 847 N N . ALA A 1 120 ? -11.375 10.023 8.039 1 89.62 120 ALA A N 1
ATOM 848 C CA . ALA A 1 120 ? -10.062 9.57 8.508 1 89.62 120 ALA A CA 1
ATOM 849 C C . ALA A 1 120 ? -9.133 10.75 8.766 1 89.62 120 ALA A C 1
ATOM 851 O O . ALA A 1 120 ? -7.926 10.664 8.539 1 89.62 120 ALA A O 1
ATOM 852 N N . GLY A 1 121 ? -9.703 11.859 9.047 1 85.31 121 GLY A N 1
ATOM 853 C CA . GLY A 1 121 ? -8.93 13 9.5 1 85.31 121 GLY A CA 1
ATOM 854 C C . GLY A 1 121 ? -8.367 13.828 8.359 1 85.31 121 GLY A C 1
ATOM 855 O O . GLY A 1 121 ? -7.555 14.727 8.578 1 85.31 121 GLY A O 1
ATOM 856 N N . PHE A 1 122 ? -8.75 13.484 7.125 1 83.31 122 PHE A N 1
ATOM 857 C CA . PHE A 1 122 ? -8.297 14.273 5.988 1 83.31 122 PHE A CA 1
ATOM 858 C C . PHE A 1 122 ? -9.086 15.578 5.891 1 83.31 122 PHE A C 1
ATOM 860 O O . PHE A 1 122 ? -10.25 15.641 6.285 1 83.31 122 PHE A O 1
ATOM 867 N N . PRO A 1 123 ? -8.461 16.578 5.445 1 81.12 123 PRO A N 1
ATOM 868 C CA . PRO A 1 123 ? -9.219 17.797 5.219 1 81.12 123 PRO A CA 1
ATOM 869 C C . PRO A 1 123 ? -10.25 17.672 4.102 1 81.12 123 PRO A C 1
ATOM 871 O O . PRO A 1 123 ? -10.023 16.938 3.133 1 81.12 123 PRO A O 1
ATOM 874 N N . VAL A 1 124 ? -11.367 18.328 4.355 1 83.31 124 VAL A N 1
ATOM 875 C CA . VAL A 1 124 ? -12.414 18.312 3.33 1 83.31 124 VAL A CA 1
ATOM 876 C C . VAL A 1 124 ? -11.977 19.172 2.143 1 83.31 124 VAL A C 1
ATOM 878 O O . VAL A 1 124 ? -11.656 20.344 2.301 1 83.31 124 VAL A O 1
ATOM 881 N N . ARG A 1 125 ? -11.766 18.594 1.064 1 77.69 125 ARG A N 1
ATOM 882 C CA . ARG A 1 125 ? -11.484 19.266 -0.199 1 77.69 125 ARG A CA 1
ATOM 883 C C . ARG A 1 125 ? -12.453 18.828 -1.286 1 77.69 125 ARG A C 1
ATOM 885 O O . ARG A 1 125 ? -12.469 17.656 -1.68 1 77.69 125 ARG A O 1
ATOM 892 N N . ARG A 1 126 ? -13.156 19.812 -1.722 1 81.19 126 ARG A N 1
ATOM 893 C CA . ARG A 1 126 ? -14.102 19.469 -2.779 1 81.19 126 ARG A CA 1
ATOM 894 C C . ARG A 1 126 ? -13.391 19.328 -4.121 1 81.19 126 ARG A C 1
ATOM 896 O O . ARG A 1 126 ? -12.469 20.078 -4.434 1 81.19 126 ARG A O 1
ATOM 903 N N . LEU A 1 127 ? -13.656 18.297 -4.719 1 77.31 127 LEU A N 1
ATOM 904 C CA . LEU A 1 127 ? -13.047 18.062 -6.027 1 77.31 127 LEU A CA 1
ATOM 905 C C . LEU A 1 127 ? -13.617 19.016 -7.07 1 77.31 127 LEU A C 1
ATOM 907 O O . LEU A 1 127 ? -14.828 19.25 -7.121 1 77.31 127 LEU A O 1
ATOM 911 N N . SER A 1 128 ? -12.719 19.75 -7.727 1 82.44 128 SER A N 1
ATOM 912 C CA . SER A 1 128 ? -13.141 20.5 -8.906 1 82.44 128 SER A CA 1
ATOM 913 C C . SER A 1 128 ? -13.508 19.578 -10.055 1 82.44 128 SER A C 1
ATOM 915 O O . SER A 1 128 ? -13.383 18.359 -9.938 1 82.44 128 SER A O 1
ATOM 917 N N . TRP A 1 129 ? -14.07 20.172 -11.047 1 85.44 129 TRP A N 1
ATOM 918 C CA . TRP A 1 129 ? -14.422 19.375 -12.211 1 85.44 129 TRP A CA 1
ATOM 919 C C . TRP A 1 129 ? -13.188 18.719 -12.82 1 85.44 129 TRP A C 1
ATOM 921 O O . TRP A 1 129 ? -13.25 17.594 -13.312 1 85.44 129 TRP A O 1
ATOM 931 N N . GLU A 1 130 ? -12.07 19.375 -12.75 1 82.12 130 GLU A N 1
ATOM 932 C CA . GLU A 1 130 ? -10.805 18.812 -13.219 1 82.12 130 GLU A CA 1
ATOM 933 C C . GLU A 1 130 ? -10.375 17.625 -12.352 1 82.12 130 GLU A C 1
ATOM 935 O O . GLU A 1 130 ? -9.758 16.688 -12.852 1 82.12 130 GLU A O 1
ATOM 940 N N . GLY A 1 131 ? -10.688 17.812 -11.102 1 77.06 131 GLY A N 1
ATOM 941 C CA . GLY A 1 131 ? -10.406 16.703 -10.219 1 77.06 131 GLY A CA 1
ATOM 942 C C . GLY A 1 131 ? -11.172 15.438 -10.594 1 77.06 131 GLY A C 1
ATOM 943 O O . GLY A 1 131 ? -10.594 14.344 -10.625 1 77.06 131 GLY A O 1
ATOM 944 N N . TYR A 1 132 ? -12.375 15.656 -10.875 1 81.81 132 TYR A N 1
ATOM 945 C CA . TYR A 1 132 ? -13.195 14.523 -11.289 1 81.81 132 TYR A CA 1
ATOM 946 C C . TYR A 1 132 ? -12.695 13.945 -12.609 1 81.81 132 TYR A C 1
ATOM 948 O O . TYR A 1 132 ? -12.703 12.727 -12.797 1 81.81 132 TYR A O 1
ATOM 956 N N . LEU A 1 133 ? -12.273 14.789 -13.391 1 84.94 133 LEU A N 1
ATOM 957 C CA . LEU A 1 133 ? -11.719 14.344 -14.664 1 84.94 133 LEU A CA 1
ATOM 958 C C . LEU A 1 133 ? -10.422 13.562 -14.445 1 84.94 133 LEU A C 1
ATOM 960 O O . LEU A 1 133 ? -10.18 12.555 -15.117 1 84.94 133 LEU A O 1
ATOM 964 N N . GLY A 1 134 ? -9.625 14.141 -13.617 1 78 134 GLY A N 1
ATOM 965 C CA . GLY A 1 134 ? -8.406 13.43 -13.273 1 78 134 GLY A CA 1
ATOM 966 C C . GLY A 1 134 ? -8.664 12.039 -12.711 1 78 134 GLY A C 1
ATOM 967 O O . GLY A 1 134 ? -8.023 11.07 -13.125 1 78 134 GLY A O 1
ATOM 968 N N . LEU A 1 135 ? -9.602 11.945 -11.836 1 77 135 LEU A N 1
ATOM 969 C CA . LEU A 1 135 ? -10 10.656 -11.281 1 77 135 LEU A CA 1
ATOM 970 C C . LEU A 1 135 ? -10.492 9.727 -12.383 1 77 135 LEU A C 1
ATOM 972 O O . LEU A 1 135 ? -10.133 8.547 -12.414 1 77 135 LEU A O 1
ATOM 976 N N . ALA A 1 136 ? -11.281 10.25 -13.203 1 83.81 136 ALA A N 1
ATOM 977 C CA . ALA A 1 136 ? -11.82 9.469 -14.312 1 83.81 136 ALA A CA 1
ATOM 978 C C . ALA A 1 136 ? -10.703 8.945 -15.211 1 83.81 136 ALA A C 1
ATOM 980 O O . ALA A 1 136 ? -10.758 7.801 -15.672 1 83.81 136 ALA A O 1
ATOM 981 N N . LEU A 1 137 ? -9.781 9.766 -15.477 1 82.94 137 LEU A N 1
ATOM 982 C CA . LEU A 1 137 ? -8.656 9.367 -16.312 1 82.94 137 LEU A CA 1
ATOM 983 C C . LEU A 1 137 ? -7.855 8.25 -15.648 1 82.94 137 LEU A C 1
ATOM 985 O O . LEU A 1 137 ? -7.445 7.293 -16.312 1 82.94 137 LEU A O 1
ATOM 989 N N . VAL A 1 138 ? -7.621 8.406 -14.43 1 74.94 138 VAL A N 1
ATOM 990 C CA . VAL A 1 138 ? -6.891 7.371 -13.695 1 74.94 138 VAL A CA 1
ATOM 991 C C . VAL A 1 138 ? -7.668 6.055 -13.75 1 74.94 138 VAL A C 1
ATOM 993 O O . VAL A 1 138 ? -7.109 5.008 -14.078 1 74.94 138 VAL A O 1
ATOM 996 N N . VAL A 1 139 ? -8.93 6.16 -13.469 1 75.88 139 VAL A N 1
ATOM 997 C CA . VAL A 1 139 ? -9.766 4.961 -13.484 1 75.88 139 VAL A CA 1
ATOM 998 C C . VAL A 1 139 ? -9.773 4.352 -14.883 1 75.88 139 VAL A C 1
ATOM 1000 O O . VAL A 1 139 ? -9.617 3.139 -15.039 1 75.88 139 VAL A O 1
ATOM 1003 N N . ALA A 1 140 ? -9.977 5.152 -15.844 1 82.69 140 ALA A N 1
ATOM 1004 C CA . ALA A 1 140 ? -9.977 4.688 -17.234 1 82.69 140 ALA A CA 1
ATOM 1005 C C . ALA A 1 140 ? -8.648 4.016 -17.578 1 82.69 140 ALA A C 1
ATOM 1007 O O . ALA A 1 140 ? -8.625 2.975 -18.234 1 82.69 140 ALA A O 1
ATOM 1008 N N . GLY A 1 141 ? -7.602 4.66 -17.234 1 77.19 141 GLY A N 1
ATOM 1009 C CA . GLY A 1 141 ? -6.289 4.09 -17.469 1 77.19 141 GLY A CA 1
ATOM 1010 C C . GLY A 1 141 ? -6.09 2.738 -16.812 1 77.19 141 GLY A C 1
ATOM 1011 O O . GLY A 1 141 ? -5.59 1.801 -17.438 1 77.19 141 GLY A O 1
ATOM 1012 N N . VAL A 1 142 ? -6.469 2.641 -15.602 1 72.19 142 VAL A N 1
ATOM 1013 C CA . VAL A 1 142 ? -6.375 1.391 -14.852 1 72.19 142 VAL A CA 1
ATOM 1014 C C . VAL A 1 142 ? -7.215 0.315 -15.539 1 72.19 142 VAL A C 1
ATOM 1016 O O . VAL A 1 142 ? -6.773 -0.828 -15.688 1 72.19 142 VAL A O 1
ATOM 1019 N N . LEU A 1 143 ? -8.406 0.646 -15.875 1 73 143 LEU A N 1
ATOM 1020 C CA . LEU A 1 143 ? -9.289 -0.312 -16.531 1 73 143 LEU A CA 1
ATOM 1021 C C . LEU A 1 143 ? -8.688 -0.775 -17.859 1 73 143 LEU A C 1
ATOM 1023 O O . LEU A 1 143 ? -8.75 -1.961 -18.203 1 73 143 LEU A O 1
ATOM 1027 N N . LEU A 1 144 ? -8.172 0.127 -18.594 1 76.19 144 LEU A N 1
ATOM 1028 C CA . LEU A 1 144 ? -7.555 -0.237 -19.859 1 76.19 144 LEU A CA 1
ATOM 1029 C C . LEU A 1 144 ? -6.367 -1.169 -19.641 1 76.19 144 LEU A C 1
ATOM 1031 O O . LEU A 1 144 ? -6.164 -2.115 -20.406 1 76.19 144 LEU A O 1
ATOM 1035 N N . LEU A 1 145 ? -5.59 -0.91 -18.703 1 70.5 145 LEU A N 1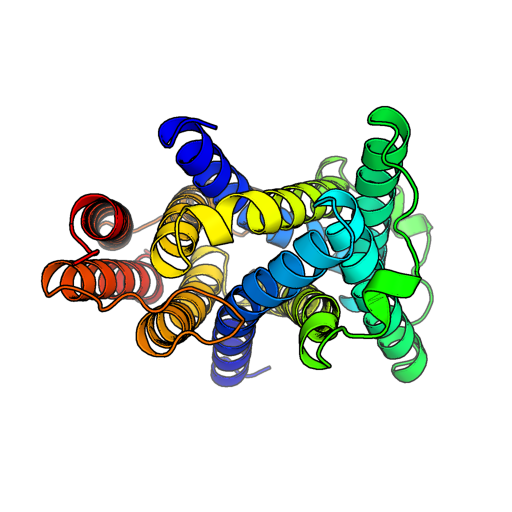
ATOM 1036 C CA . LEU A 1 145 ? -4.438 -1.743 -18.375 1 70.5 145 LEU A CA 1
ATOM 1037 C C . LEU A 1 145 ? -4.879 -3.145 -17.969 1 70.5 145 LEU A C 1
ATOM 1039 O O . LEU A 1 145 ? -4.258 -4.137 -18.359 1 70.5 145 LEU A O 1
ATOM 1043 N N . GLN A 1 146 ? -5.863 -3.164 -17.188 1 65.81 146 GLN A N 1
ATOM 1044 C CA . GLN A 1 146 ? -6.328 -4.438 -16.641 1 65.81 146 GLN A CA 1
ATOM 1045 C C . GLN A 1 146 ? -6.977 -5.293 -17.719 1 65.81 146 GLN A C 1
ATOM 1047 O O . GLN A 1 146 ? -6.82 -6.516 -17.719 1 65.81 146 GLN A O 1
ATOM 1052 N N . TRP A 1 147 ? -7.758 -4.695 -18.484 1 64.81 147 TRP A N 1
ATOM 1053 C CA . TRP A 1 147 ? -8.594 -5.484 -19.391 1 64.81 147 TRP A CA 1
ATOM 1054 C C . TRP A 1 147 ? -7.883 -5.715 -20.719 1 64.81 147 TRP A C 1
ATOM 1056 O O . TRP A 1 147 ? -8.008 -6.785 -21.312 1 64.81 147 TRP A O 1
ATOM 1066 N N . ARG A 1 148 ? -7.246 -4.645 -21.078 1 62.47 148 ARG A N 1
ATOM 1067 C CA . ARG A 1 148 ? -6.762 -4.77 -22.453 1 62.47 148 ARG A CA 1
ATOM 1068 C C . ARG A 1 148 ? -5.242 -4.648 -22.5 1 62.47 148 ARG A C 1
ATOM 1070 O O . ARG A 1 148 ? -4.652 -4.609 -23.594 1 62.47 148 ARG A O 1
ATOM 1077 N N . GLY A 1 149 ? -4.789 -4.449 -21.375 1 56.97 149 GLY A N 1
ATOM 1078 C CA . GLY A 1 149 ? -3.377 -4.113 -21.438 1 56.97 149 GLY A CA 1
ATOM 1079 C C . GLY A 1 149 ? -2.482 -5.324 -21.625 1 56.97 149 GLY A C 1
ATOM 1080 O O . GLY A 1 149 ? -1.279 -5.188 -21.844 1 56.97 149 GLY A O 1
ATOM 1081 N N . ARG A 1 150 ? -3.102 -6.5 -21.578 1 58.34 150 ARG A N 1
ATOM 1082 C CA . ARG A 1 150 ? -2.264 -7.684 -21.734 1 58.34 150 ARG A CA 1
ATOM 1083 C C . ARG A 1 150 ? -2.459 -8.328 -23.094 1 58.34 150 ARG A C 1
ATOM 1085 O O . ARG A 1 150 ? -3.582 -8.406 -23.594 1 58.34 150 ARG A O 1
ATOM 1092 N N . ALA A 1 151 ? -1.325 -8.281 -23.984 1 52.44 151 ALA A N 1
ATOM 1093 C CA . ALA A 1 151 ? -1.36 -9.023 -25.234 1 52.44 151 ALA A CA 1
ATOM 1094 C C . ALA A 1 151 ? -1.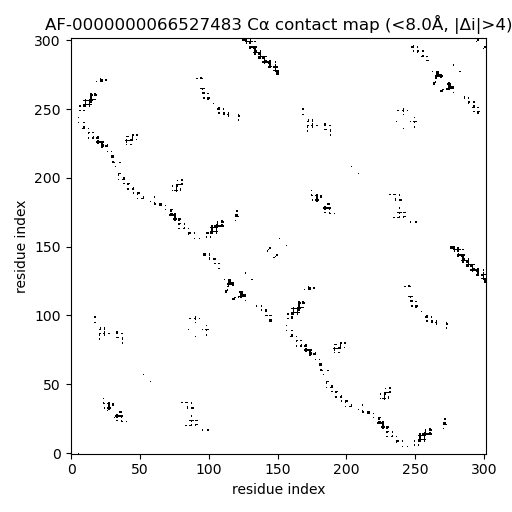086 -10.508 -25.016 1 52.44 151 ALA A C 1
ATOM 1096 O O . ALA A 1 151 ? -0.359 -10.875 -24.078 1 52.44 151 ALA A O 1
ATOM 1097 N N . MET B 1 1 ? -9.609 -20.297 -5.512 1 82.38 1 MET B N 1
ATOM 1098 C CA . MET B 1 1 ? -10.43 -19.125 -5.238 1 82.38 1 MET B CA 1
ATOM 1099 C C . MET B 1 1 ? -10.945 -18.5 -6.531 1 82.38 1 MET B C 1
ATOM 1101 O O . MET B 1 1 ? -10.18 -18.297 -7.473 1 82.38 1 MET B O 1
ATOM 1105 N N . PRO B 1 2 ? -12.273 -18.25 -6.598 1 90.38 2 PRO B N 1
ATOM 1106 C CA . PRO B 1 2 ? -12.805 -17.703 -7.844 1 90.38 2 PRO B CA 1
ATOM 1107 C C . PRO B 1 2 ? -12.312 -16.281 -8.117 1 90.38 2 PRO B C 1
ATOM 1109 O O . PRO B 1 2 ? -11.977 -15.547 -7.188 1 90.38 2 PRO B O 1
ATOM 1112 N N . ASN B 1 3 ? -12.219 -15.922 -9.328 1 86.56 3 ASN B N 1
ATOM 1113 C CA . ASN B 1 3 ? -11.68 -14.648 -9.781 1 86.56 3 ASN B CA 1
ATOM 1114 C C . ASN B 1 3 ? -12.422 -13.469 -9.164 1 86.56 3 ASN B C 1
ATOM 1116 O O . ASN B 1 3 ? -11.812 -12.461 -8.797 1 86.56 3 ASN B O 1
ATOM 1120 N N . TYR B 1 4 ? -13.75 -13.625 -9.062 1 88.5 4 TYR B N 1
ATOM 1121 C CA . TYR B 1 4 ? -14.531 -12.516 -8.539 1 88.5 4 TYR B CA 1
ATOM 1122 C C . TYR B 1 4 ? -14.164 -12.234 -7.082 1 88.5 4 TYR B C 1
ATOM 1124 O O . TYR B 1 4 ? -14.164 -11.078 -6.648 1 88.5 4 TYR B O 1
ATOM 1132 N N . LEU B 1 5 ? -13.836 -13.219 -6.34 1 92.94 5 LEU B N 1
ATOM 1133 C CA . LEU B 1 5 ? -13.438 -13.047 -4.945 1 92.94 5 LEU B CA 1
ATOM 1134 C C . LEU B 1 5 ? -12.062 -12.391 -4.848 1 92.94 5 LEU B C 1
ATOM 1136 O O . LEU B 1 5 ? -11.836 -11.539 -3.988 1 92.94 5 LEU B O 1
ATOM 1140 N N . MET B 1 6 ? -11.25 -12.812 -5.707 1 93.88 6 MET B N 1
ATOM 1141 C CA . MET B 1 6 ? -9.914 -12.219 -5.727 1 93.88 6 MET B CA 1
ATOM 1142 C C . MET B 1 6 ? -9.984 -10.734 -6.059 1 93.88 6 MET B C 1
ATOM 1144 O O . MET B 1 6 ? -9.305 -9.914 -5.434 1 93.88 6 MET B O 1
ATOM 1148 N N . VAL B 1 7 ? -10.82 -10.422 -6.957 1 87.5 7 VAL B N 1
ATOM 1149 C CA . VAL B 1 7 ? -11.008 -9.031 -7.367 1 87.5 7 VAL B CA 1
ATOM 1150 C C . VAL B 1 7 ? -11.609 -8.227 -6.215 1 87.5 7 VAL B C 1
ATOM 1152 O O . VAL B 1 7 ? -11.141 -7.129 -5.906 1 87.5 7 VAL B O 1
ATOM 1155 N N . LEU B 1 8 ? -12.547 -8.789 -5.594 1 93.88 8 LEU B N 1
ATOM 1156 C CA . LEU B 1 8 ? -13.195 -8.117 -4.473 1 93.88 8 LEU B CA 1
ATOM 1157 C C . LEU B 1 8 ? -12.211 -7.875 -3.336 1 93.88 8 LEU B C 1
ATOM 1159 O O . LEU B 1 8 ? -12.219 -6.809 -2.717 1 93.88 8 LEU B O 1
ATOM 1163 N N . MET B 1 9 ? -11.422 -8.812 -3.068 1 96.81 9 MET B N 1
ATOM 1164 C CA . MET B 1 9 ? -10.406 -8.672 -2.023 1 96.81 9 MET B CA 1
ATOM 1165 C C . MET B 1 9 ? -9.422 -7.559 -2.369 1 96.81 9 MET B C 1
ATOM 1167 O O . MET B 1 9 ? -9.117 -6.715 -1.528 1 96.81 9 MET B O 1
ATOM 1171 N N . ALA B 1 10 ? -8.992 -7.578 -3.605 1 93.94 10 ALA B N 1
ATOM 1172 C CA . ALA B 1 10 ? -8.008 -6.594 -4.043 1 93.94 10 ALA B CA 1
ATOM 1173 C C . ALA B 1 10 ? -8.578 -5.18 -3.979 1 93.94 10 ALA B C 1
ATOM 1175 O O . ALA B 1 10 ? -7.93 -4.262 -3.469 1 93.94 10 ALA B O 1
ATOM 1176 N N . VAL B 1 11 ? -9.805 -5.012 -4.418 1 90.62 11 VAL B N 1
ATOM 1177 C CA . VAL B 1 11 ? -10.461 -3.711 -4.391 1 90.62 11 VAL B CA 1
ATOM 1178 C C . VAL B 1 11 ? -10.672 -3.268 -2.945 1 90.62 11 VAL B C 1
ATOM 1180 O O . VAL B 1 11 ? -10.406 -2.115 -2.596 1 90.62 11 VAL B O 1
ATOM 1183 N N . SER B 1 12 ? -11.125 -4.148 -2.123 1 96.62 12 SER B N 1
ATOM 1184 C CA . SER B 1 12 ? -11.414 -3.842 -0.727 1 96.62 12 SER B CA 1
ATOM 1185 C C . SER B 1 12 ? -10.156 -3.389 0.012 1 96.62 12 SER B C 1
ATOM 1187 O O . SER B 1 12 ? -10.172 -2.371 0.707 1 96.62 12 SER B O 1
ATOM 1189 N N . VAL B 1 13 ? -9.055 -4.094 -0.157 1 96.25 13 VAL B N 1
ATOM 1190 C CA . VAL B 1 13 ? -7.852 -3.729 0.575 1 96.25 13 VAL B CA 1
ATOM 1191 C C . VAL B 1 13 ? -7.258 -2.447 -0.01 1 96.25 13 VAL B C 1
ATOM 1193 O O . VAL B 1 13 ? -6.605 -1.678 0.699 1 96.25 13 VAL B O 1
ATOM 1196 N N . GLY B 1 14 ? -7.488 -2.215 -1.29 1 93.75 14 GLY B N 1
ATOM 1197 C CA . GLY B 1 14 ? -7.121 -0.924 -1.853 1 93.75 14 GLY B CA 1
ATOM 1198 C C . GLY B 1 14 ? -7.75 0.246 -1.119 1 93.75 14 GLY B C 1
ATOM 1199 O O . GLY B 1 14 ? -7.055 1.195 -0.745 1 93.75 14 GLY B O 1
ATOM 1200 N N . GLY B 1 15 ? -9.016 0.182 -0.929 1 94.81 15 GLY B N 1
ATOM 1201 C CA . GLY B 1 15 ? -9.695 1.201 -0.151 1 94.81 15 GLY B CA 1
ATOM 1202 C C . GLY B 1 15 ? -9.195 1.301 1.277 1 94.81 15 GLY B C 1
ATOM 1203 O O . GLY B 1 15 ? -9.055 2.4 1.817 1 94.81 15 GLY B O 1
ATOM 1204 N N . MET B 1 16 ? -8.914 0.186 1.878 1 95.81 16 MET B N 1
ATOM 1205 C CA . MET B 1 16 ? -8.438 0.143 3.256 1 95.81 16 MET B CA 1
ATOM 1206 C C . MET B 1 16 ? -7.094 0.857 3.385 1 95.81 16 MET B C 1
ATOM 1208 O O . MET B 1 16 ? -6.801 1.454 4.422 1 95.81 16 MET B O 1
ATOM 1212 N N . VAL B 1 17 ? -6.289 0.811 2.355 1 94.44 17 VAL B N 1
ATOM 1213 C CA . VAL B 1 17 ? -4.977 1.444 2.365 1 94.44 17 VAL B CA 1
ATOM 1214 C C . VAL B 1 17 ? -5.129 2.953 2.541 1 94.44 17 VAL B C 1
ATOM 1216 O O . VAL B 1 17 ? -4.324 3.592 3.221 1 94.44 17 VAL B O 1
ATOM 1219 N N . VAL B 1 18 ? -6.105 3.529 1.959 1 93.19 18 VAL B N 1
ATOM 1220 C CA . VAL B 1 18 ? -6.359 4.961 2.08 1 93.19 18 VAL B CA 1
ATOM 1221 C C . VAL B 1 18 ? -6.73 5.297 3.523 1 93.19 18 VAL B C 1
ATOM 1223 O O . VAL B 1 18 ? -6.203 6.254 4.098 1 93.19 18 VAL B O 1
ATOM 1226 N N . LEU B 1 19 ? -7.578 4.512 4.121 1 94.19 19 LEU B N 1
ATOM 1227 C CA . LEU B 1 19 ? -7.98 4.707 5.512 1 94.19 19 LEU B CA 1
ATOM 1228 C C . LEU B 1 19 ? -6.801 4.484 6.453 1 94.19 19 LEU B C 1
ATOM 1230 O O . LEU B 1 19 ? -6.688 5.156 7.48 1 94.19 19 LEU B O 1
ATOM 1234 N N . GLN B 1 20 ? -5.992 3.562 6.066 1 95.25 20 GLN B N 1
ATOM 1235 C CA . GLN B 1 20 ? -4.773 3.299 6.824 1 95.25 20 GLN B CA 1
ATOM 1236 C C . GLN B 1 20 ? -3.887 4.539 6.895 1 95.25 20 GLN B C 1
ATOM 1238 O O . GLN B 1 20 ? -3.328 4.852 7.949 1 95.25 20 GLN B O 1
ATOM 1243 N N . ALA B 1 21 ? -3.75 5.219 5.785 1 92.56 21 ALA B N 1
ATOM 1244 C CA . ALA B 1 21 ? -2.926 6.422 5.742 1 92.56 21 ALA B CA 1
ATOM 1245 C C . ALA B 1 21 ? -3.459 7.484 6.703 1 92.56 21 ALA B C 1
ATOM 1247 O O . ALA B 1 21 ? -2.689 8.109 7.434 1 92.56 21 ALA B O 1
ATOM 1248 N N . GLY B 1 22 ? -4.715 7.66 6.758 1 92.75 22 GLY B N 1
ATOM 1249 C CA . GLY B 1 22 ? -5.328 8.609 7.672 1 92.75 22 GLY B CA 1
ATOM 1250 C C . GLY B 1 22 ? -5.176 8.219 9.133 1 92.75 22 GLY B C 1
ATOM 1251 O O . GLY B 1 22 ? -4.832 9.055 9.969 1 92.75 22 GLY B O 1
ATOM 1252 N N . SER B 1 23 ? -5.441 6.98 9.383 1 94.5 23 SER B N 1
ATOM 1253 C CA . SER B 1 23 ? -5.312 6.457 10.742 1 94.5 23 SER B CA 1
ATOM 1254 C C . SER B 1 23 ? -3.883 6.598 11.258 1 94.5 23 SER B C 1
ATOM 1256 O O . SER B 1 23 ? -3.664 7.062 12.375 1 94.5 23 SER B O 1
ATOM 1258 N N . ASN B 1 24 ? -2.957 6.266 10.461 1 94.75 24 ASN B N 1
ATOM 1259 C CA . ASN B 1 24 ? -1.552 6.328 10.844 1 94.75 24 ASN B CA 1
ATOM 1260 C C . ASN B 1 24 ? -1.074 7.77 10.984 1 94.75 24 ASN B C 1
ATOM 1262 O O . ASN B 1 24 ? -0.223 8.07 11.828 1 94.75 24 ASN B O 1
ATOM 1266 N N . ALA B 1 25 ? -1.608 8.602 10.148 1 92.81 25 ALA B N 1
ATOM 1267 C CA . ALA B 1 25 ? -1.269 10.016 10.266 1 92.81 25 ALA B CA 1
ATOM 1268 C C . ALA B 1 25 ? -1.724 10.578 11.609 1 92.81 25 ALA B C 1
ATOM 1270 O O . ALA B 1 25 ? -1.006 11.367 12.234 1 92.81 25 ALA B O 1
ATOM 1271 N N . LEU B 1 26 ? -2.879 10.188 12.016 1 92.38 26 LEU B N 1
ATOM 1272 C CA . LEU B 1 26 ? -3.363 10.617 13.32 1 92.38 26 LEU B CA 1
ATOM 1273 C C . LEU B 1 26 ? -2.465 10.086 14.438 1 92.38 26 LEU B C 1
ATOM 1275 O O . LEU B 1 26 ? -2.117 10.828 15.359 1 92.38 26 LEU B O 1
ATOM 1279 N N . LEU B 1 27 ? -2.125 8.867 14.383 1 91.31 27 LEU B N 1
ATOM 1280 C CA . LEU B 1 27 ? -1.2 8.305 15.367 1 91.31 27 LEU B CA 1
ATOM 1281 C C . LEU B 1 27 ? 0.117 9.078 15.375 1 91.31 27 LEU B C 1
ATOM 1283 O O . LEU B 1 27 ? 0.715 9.281 16.438 1 91.31 27 LEU B O 1
ATOM 1287 N N . GLY B 1 28 ? 0.566 9.344 14.141 1 91.75 28 GLY B N 1
ATOM 1288 C CA . GLY B 1 28 ? 1.778 10.148 14.055 1 91.75 28 GLY B CA 1
ATOM 1289 C C . GLY B 1 28 ? 1.688 11.461 14.812 1 91.75 28 GLY B C 1
ATOM 1290 O O . GLY B 1 28 ? 2.633 11.852 15.5 1 91.75 28 GLY B O 1
ATOM 1291 N N . ARG B 1 29 ? 0.598 12.125 14.688 1 89.56 29 ARG B N 1
ATOM 1292 C CA . ARG B 1 29 ? 0.383 13.375 15.398 1 89.56 29 ARG B CA 1
ATOM 1293 C C . ARG B 1 29 ? 0.308 13.148 16.906 1 89.56 29 ARG B C 1
ATOM 1295 O O . ARG B 1 29 ? 0.884 13.914 17.688 1 89.56 29 ARG B O 1
ATOM 1302 N N . LEU B 1 30 ? -0.355 12.141 17.328 1 89.25 30 LEU B N 1
ATOM 1303 C CA . LEU B 1 30 ? -0.561 11.859 18.75 1 89.25 30 LEU B CA 1
ATOM 1304 C C . LEU B 1 30 ? 0.739 11.422 19.406 1 89.25 30 LEU B C 1
ATOM 1306 O O . LEU B 1 30 ? 0.998 11.75 20.578 1 89.25 30 LEU B O 1
ATOM 1310 N N . LEU B 1 31 ? 1.521 10.766 18.656 1 90.56 31 LEU B N 1
ATOM 1311 C CA . LEU B 1 31 ? 2.744 10.195 19.219 1 90.56 31 LEU B CA 1
ATOM 1312 C C . LEU B 1 31 ? 3.93 11.133 18.984 1 90.56 31 LEU B C 1
ATOM 1314 O O . LEU B 1 31 ? 4.992 10.945 19.578 1 90.56 31 LEU B O 1
ATOM 1318 N N . GLY B 1 32 ? 3.715 12.047 18.031 1 88.69 32 GLY B N 1
ATOM 1319 C CA . GLY B 1 32 ? 4.688 13.117 17.859 1 88.69 32 GLY B CA 1
ATOM 1320 C C . GLY B 1 32 ? 5.734 12.812 16.812 1 88.69 32 GLY B C 1
ATOM 1321 O O . GLY B 1 32 ? 6.609 13.641 16.531 1 88.69 32 GLY B O 1
ATOM 1322 N N . HIS B 1 33 ? 5.707 11.648 16.281 1 91.62 33 HIS B N 1
ATOM 1323 C CA . HIS B 1 33 ? 6.691 11.305 15.266 1 91.62 33 HIS B CA 1
ATOM 1324 C C . HIS B 1 33 ? 6.156 10.242 14.312 1 91.62 33 HIS B C 1
ATOM 1326 O O . HIS B 1 33 ? 5.535 9.266 14.75 1 91.62 33 HIS B O 1
ATOM 1332 N N . PRO B 1 34 ? 6.477 10.305 13.008 1 91.75 34 PRO B N 1
ATOM 1333 C CA . PRO B 1 34 ? 5.98 9.336 12.031 1 91.75 34 PRO B CA 1
ATOM 1334 C C . PRO B 1 34 ? 6.512 7.93 12.273 1 91.75 34 PRO B C 1
ATOM 1336 O O . PRO B 1 34 ? 5.785 6.949 12.07 1 91.75 34 PRO B O 1
ATOM 1339 N N . LEU B 1 35 ? 7.727 7.816 12.695 1 93.81 35 LEU B N 1
ATOM 1340 C CA . LEU B 1 35 ? 8.305 6.5 12.938 1 93.81 35 LEU B CA 1
ATOM 1341 C C . LEU B 1 35 ? 7.633 5.82 14.133 1 93.81 35 LEU B C 1
ATOM 1343 O O . LEU B 1 35 ? 7.496 4.594 14.156 1 93.81 35 LEU B O 1
ATOM 1347 N N . SER B 1 36 ? 7.277 6.602 15.062 1 93.06 36 SER B N 1
ATOM 1348 C CA . SER B 1 36 ? 6.551 6.035 16.203 1 93.06 36 SER B CA 1
ATOM 1349 C C . SER B 1 36 ? 5.191 5.492 15.766 1 93.06 36 SER B C 1
ATOM 1351 O O . SER B 1 36 ? 4.754 4.445 16.25 1 93.06 36 SER B O 1
ATOM 1353 N N . ALA B 1 37 ? 4.523 6.199 14.891 1 93.56 37 ALA B N 1
ATOM 1354 C CA . ALA B 1 37 ? 3.254 5.734 14.344 1 93.56 37 ALA B CA 1
ATOM 1355 C C . ALA B 1 37 ? 3.441 4.449 13.539 1 93.56 37 ALA B C 1
ATOM 1357 O O . ALA B 1 37 ? 2.65 3.512 13.664 1 93.56 37 ALA B O 1
ATOM 1358 N N . SER B 1 38 ? 4.504 4.457 12.719 1 95.38 38 SER B N 1
ATOM 1359 C CA . SER B 1 38 ? 4.801 3.254 11.953 1 95.38 38 SER B CA 1
ATOM 1360 C C . SER B 1 38 ? 5.035 2.057 12.867 1 95.38 38 SER B C 1
ATOM 1362 O O . SER B 1 38 ? 4.516 0.966 12.617 1 95.38 38 SER B O 1
ATOM 1364 N N . LEU B 1 39 ? 5.855 2.268 13.914 1 94.56 39 LEU B N 1
ATOM 1365 C CA . LEU B 1 39 ? 6.152 1.203 14.867 1 94.56 39 LEU B CA 1
ATOM 1366 C C . LEU B 1 39 ? 4.875 0.655 15.484 1 94.56 39 LEU B C 1
ATOM 1368 O O . LEU B 1 39 ? 4.703 -0.561 15.594 1 94.56 39 LEU B O 1
ATOM 1372 N N . THR B 1 40 ? 4.031 1.565 15.898 1 93.38 40 THR B N 1
ATOM 1373 C CA . THR B 1 40 ? 2.775 1.174 16.516 1 93.38 40 THR B CA 1
ATOM 1374 C C . THR B 1 40 ? 1.895 0.409 15.539 1 93.38 40 THR B C 1
ATOM 1376 O O . THR B 1 40 ? 1.345 -0.642 15.875 1 93.38 40 THR B O 1
ATOM 1379 N N . SER B 1 41 ? 1.701 0.893 14.344 1 95.56 41 SER B N 1
ATOM 1380 C CA . SER B 1 41 ? 0.895 0.239 13.32 1 95.56 41 SER B CA 1
ATOM 1381 C C . SER B 1 41 ? 1.449 -1.14 12.977 1 95.56 41 SER B C 1
ATOM 1383 O O . SER B 1 41 ? 0.694 -2.107 12.867 1 95.56 41 SER B O 1
ATOM 1385 N N . LEU B 1 42 ? 2.773 -1.208 12.844 1 96.5 42 LEU B N 1
ATOM 1386 C CA . LEU B 1 42 ? 3.42 -2.484 12.555 1 96.5 42 LEU B CA 1
ATOM 1387 C C . LEU B 1 42 ? 3.227 -3.463 13.711 1 96.5 42 LEU B C 1
ATOM 1389 O O . LEU B 1 42 ? 3.068 -4.664 13.484 1 96.5 42 LEU B O 1
ATOM 1393 N N . GLY B 1 43 ? 3.342 -2.943 14.898 1 96.06 43 GLY B N 1
ATOM 1394 C CA . GLY B 1 43 ? 3.064 -3.785 16.047 1 96.06 43 GLY B CA 1
ATOM 1395 C C . GLY B 1 43 ? 1.669 -4.383 16.031 1 96.06 43 GLY B C 1
ATOM 1396 O O . GLY B 1 43 ? 1.493 -5.57 16.297 1 96.06 43 GLY B O 1
ATOM 1397 N N . VAL B 1 44 ? 0.679 -3.564 15.758 1 95.75 44 VAL B N 1
ATOM 1398 C CA . VAL B 1 44 ? -0.7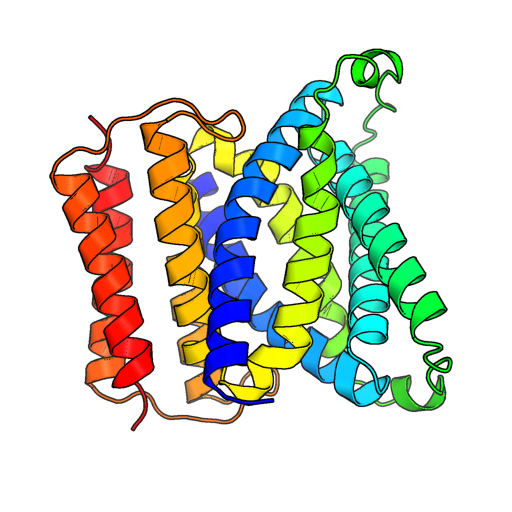 -4.031 15.656 1 95.75 44 VAL B CA 1
ATOM 1399 C C . VAL B 1 44 ? -0.815 -5.059 14.531 1 95.75 44 VAL B C 1
ATOM 1401 O O . VAL B 1 44 ? -1.451 -6.102 14.695 1 95.75 44 VAL B O 1
ATOM 1404 N N . SER B 1 45 ? -0.235 -4.781 13.359 1 96.69 45 SER B N 1
ATOM 1405 C CA . SER B 1 45 ? -0.247 -5.711 12.242 1 96.69 45 SER B CA 1
ATOM 1406 C C . SER B 1 45 ? 0.359 -7.055 12.625 1 96.69 45 SER B C 1
ATOM 1408 O O . SER B 1 45 ? -0.185 -8.109 12.289 1 96.69 45 SER B O 1
ATOM 1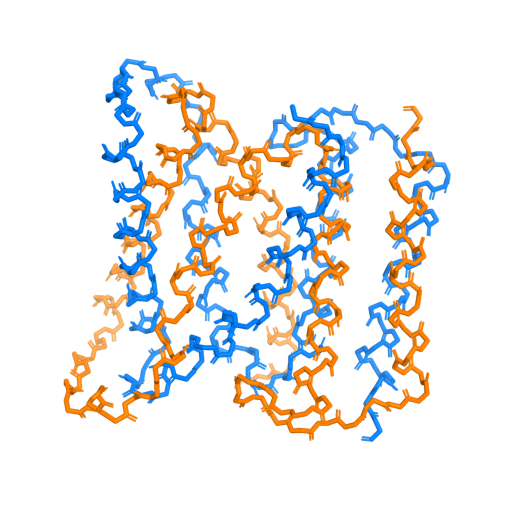410 N N . LEU B 1 46 ? 1.484 -6.977 13.305 1 96.81 46 LEU B N 1
ATOM 1411 C CA . LEU B 1 46 ? 2.156 -8.195 13.75 1 96.81 46 LEU B CA 1
ATOM 1412 C C . LEU B 1 46 ? 1.256 -8.992 14.688 1 96.81 46 LEU B C 1
ATOM 1414 O O . LEU B 1 46 ? 1.208 -10.227 14.602 1 96.81 46 LEU B O 1
ATOM 1418 N N . GLY B 1 47 ? 0.654 -8.328 15.625 1 97.12 47 GLY B N 1
ATOM 1419 C CA . GLY B 1 47 ? -0.282 -9 16.516 1 97.12 47 GLY B CA 1
ATOM 1420 C C . GLY B 1 47 ? -1.403 -9.703 15.773 1 97.12 47 GLY B C 1
ATOM 1421 O O . GLY B 1 47 ? -1.701 -10.867 16.047 1 97.12 47 GLY B O 1
ATOM 1422 N N . VAL B 1 48 ? -2.025 -9.062 14.82 1 96.38 48 VAL B N 1
ATOM 1423 C CA . VAL B 1 48 ? -3.15 -9.594 14.062 1 96.38 48 VAL B CA 1
ATOM 1424 C C . VAL B 1 48 ? -2.695 -10.805 13.242 1 96.38 48 VAL B C 1
ATOM 1426 O O . VAL B 1 48 ? -3.365 -11.836 13.234 1 96.38 48 VAL B O 1
ATOM 1429 N N . VAL B 1 49 ? -1.593 -10.688 12.57 1 96.25 49 VAL B N 1
ATOM 1430 C CA . VAL B 1 49 ? -1.073 -11.766 11.742 1 96.25 49 VAL B CA 1
ATOM 1431 C C . VAL B 1 49 ? -0.682 -12.953 12.625 1 96.25 49 VAL B C 1
ATOM 1433 O O . VAL B 1 49 ? -0.934 -14.109 12.273 1 96.25 49 VAL B O 1
ATOM 1436 N N . SER B 1 50 ? 0.004 -12.688 13.773 1 96.12 50 SER B N 1
ATOM 1437 C CA . SER B 1 50 ? 0.368 -13.75 14.703 1 96.12 50 SER B CA 1
ATOM 1438 C C . SER B 1 50 ? -0.866 -14.492 15.203 1 96.12 50 SER B C 1
ATOM 1440 O O . SER B 1 50 ? -0.86 -15.719 15.297 1 96.12 50 SER B O 1
ATOM 1442 N N . LEU B 1 51 ? -1.839 -13.695 15.547 1 95.31 51 LEU B N 1
ATOM 1443 C CA . LEU B 1 51 ? -3.088 -14.32 15.969 1 95.31 51 LEU B CA 1
ATOM 1444 C C . LEU B 1 51 ? -3.668 -15.188 14.859 1 95.31 51 LEU B C 1
ATOM 1446 O O . LEU B 1 51 ? -4.172 -16.281 15.125 1 95.31 51 LEU B O 1
ATOM 1450 N N . GLY B 1 52 ? -3.658 -14.727 13.641 1 94.19 52 GLY B N 1
ATOM 1451 C CA . GLY B 1 52 ? -4.102 -15.516 12.5 1 94.19 52 GLY B CA 1
ATOM 1452 C C . GLY B 1 52 ? -3.33 -16.812 12.336 1 94.19 52 GLY B C 1
ATOM 1453 O O . GLY B 1 52 ? -3.918 -17.859 12.078 1 94.19 52 GLY B O 1
ATOM 1454 N N . LEU B 1 53 ? -2.051 -16.734 12.5 1 93.06 53 LEU B N 1
ATOM 1455 C CA . LEU B 1 53 ? -1.205 -17.922 12.398 1 93.06 53 LEU B CA 1
ATOM 1456 C C . LEU B 1 53 ? -1.565 -18.938 13.469 1 93.06 53 LEU B C 1
ATOM 1458 O O . LEU B 1 53 ? -1.602 -20.141 13.203 1 93.06 53 LEU B O 1
ATOM 1462 N N . LEU B 1 54 ? -1.758 -18.422 14.633 1 92.81 54 LEU B N 1
ATOM 1463 C CA . LEU B 1 54 ? -2.1 -19.297 15.742 1 92.81 54 LEU B CA 1
ATOM 1464 C C . LEU B 1 54 ? -3.457 -19.953 15.523 1 92.81 54 LEU B C 1
ATOM 1466 O O . LEU B 1 54 ? -3.629 -21.156 15.797 1 92.81 54 LEU B O 1
ATOM 1470 N N . LEU B 1 55 ? -4.402 -19.219 15.023 1 93.31 55 LEU B N 1
ATOM 1471 C CA . LEU B 1 55 ? -5.766 -19.719 14.852 1 93.31 55 LEU B CA 1
ATOM 1472 C C . LEU B 1 55 ? -5.832 -20.75 13.719 1 93.31 55 LEU B C 1
ATOM 1474 O O . LEU B 1 55 ? -6.566 -21.734 13.812 1 93.31 55 LEU B O 1
ATOM 1478 N N . VAL B 1 56 ? -5.02 -20.562 12.656 1 91 56 VAL B N 1
ATOM 1479 C CA . VAL B 1 56 ? -5.047 -21.469 11.508 1 91 56 VAL B CA 1
ATOM 1480 C C . VAL B 1 56 ? -4.051 -22.594 11.711 1 91 56 VAL B C 1
ATOM 1482 O O . VAL B 1 56 ? -4.023 -23.562 10.938 1 91 56 VAL B O 1
ATOM 1485 N N . ARG B 1 57 ? -3.268 -22.625 12.688 1 89.62 57 ARG B N 1
ATOM 1486 C CA . ARG B 1 57 ? -2.314 -23.656 13.078 1 89.62 57 ARG B CA 1
ATOM 1487 C C . ARG B 1 57 ? -1.318 -23.938 11.961 1 89.62 57 ARG B C 1
ATOM 1489 O O . ARG B 1 57 ? -1.107 -25.094 11.586 1 89.62 57 ARG B O 1
ATOM 1496 N N . VAL B 1 58 ? -0.839 -22.844 11.422 1 83.88 58 VAL B N 1
ATOM 1497 C CA . VAL B 1 58 ? 0.185 -23 10.391 1 83.88 58 VAL B CA 1
ATOM 1498 C C . VAL B 1 58 ? 1.479 -23.516 11.023 1 83.88 58 VAL B C 1
ATOM 1500 O O . VAL B 1 58 ? 1.95 -22.953 12.016 1 83.88 58 VAL B O 1
ATOM 1503 N N . PRO B 1 59 ? 1.929 -24.594 10.461 1 80.5 59 PRO B N 1
ATOM 1504 C CA . PRO B 1 59 ? 3.189 -25.109 11.008 1 80.5 59 PRO B CA 1
ATOM 1505 C C . PRO B 1 59 ? 4.363 -24.156 10.766 1 80.5 59 PRO B C 1
ATOM 1507 O O . PRO B 1 59 ? 4.332 -23.359 9.82 1 80.5 59 PRO B O 1
ATOM 1510 N N . LEU B 1 60 ? 5.258 -24.141 11.695 1 74.44 60 LEU B N 1
ATOM 1511 C CA . LEU B 1 60 ? 6.461 -23.344 11.5 1 74.44 60 LEU B CA 1
ATOM 1512 C C . LEU B 1 60 ? 7.215 -23.781 10.25 1 74.44 60 LEU B C 1
ATOM 1514 O O . LEU B 1 60 ? 7.309 -24.984 9.977 1 74.44 60 LEU B O 1
ATOM 1518 N N . PRO B 1 61 ? 7.41 -22.797 9.414 1 71.5 61 PRO B N 1
ATOM 1519 C CA . PRO B 1 61 ? 8.117 -23.188 8.188 1 71.5 61 PRO B CA 1
ATOM 1520 C C . PRO B 1 61 ? 9.445 -23.875 8.469 1 71.5 61 PRO B C 1
ATOM 1522 O O . PRO B 1 61 ? 10.062 -23.641 9.508 1 71.5 61 PRO B O 1
ATOM 1525 N N . ALA B 1 62 ? 9.719 -24.797 7.621 1 66 62 ALA B N 1
ATOM 1526 C CA . ALA B 1 62 ? 11.039 -25.422 7.723 1 66 62 ALA B CA 1
ATOM 1527 C C . ALA B 1 62 ? 12.148 -24.422 7.418 1 66 62 ALA B C 1
ATOM 1529 O O . ALA B 1 62 ? 12.078 -23.688 6.426 1 66 62 ALA B O 1
ATOM 1530 N N . THR B 1 63 ? 12.859 -23.953 8.383 1 64.56 63 THR B N 1
ATOM 1531 C CA . THR B 1 63 ? 13.977 -23.016 8.234 1 64.56 63 THR B CA 1
ATOM 1532 C C . THR B 1 63 ? 14.82 -23.375 7.016 1 64.56 63 THR B C 1
ATOM 1534 O O . THR B 1 63 ? 15.422 -22.5 6.391 1 64.56 63 THR B O 1
ATOM 1537 N N . ALA B 1 64 ? 14.906 -24.578 6.66 1 64.69 64 ALA B N 1
ATOM 1538 C CA . ALA B 1 64 ? 15.742 -25.031 5.551 1 64.69 64 ALA B CA 1
ATOM 1539 C C . ALA B 1 64 ? 15.281 -24.422 4.23 1 64.69 64 ALA B C 1
ATOM 1541 O O . ALA B 1 64 ? 16.094 -24.188 3.33 1 64.69 64 ALA B O 1
ATOM 1542 N N . SER B 1 65 ? 14.07 -24.062 4.215 1 71.5 65 SER B N 1
ATOM 1543 C CA . SER B 1 65 ? 13.531 -23.531 2.967 1 71.5 65 SER B CA 1
ATOM 1544 C C . SER B 1 65 ? 13.984 -22.094 2.74 1 71.5 65 SER B C 1
ATOM 1546 O O . SER B 1 65 ? 13.977 -21.609 1.607 1 71.5 65 SER B O 1
ATOM 1548 N N . LEU B 1 66 ? 14.523 -21.5 3.758 1 77.19 66 LEU B N 1
ATOM 1549 C CA . LEU B 1 66 ? 14.922 -20.094 3.643 1 77.19 66 LEU B CA 1
ATOM 1550 C C . LEU B 1 66 ? 16.359 -19.984 3.158 1 77.19 66 LEU B C 1
ATOM 1552 O O . LEU B 1 66 ? 16.766 -18.922 2.658 1 77.19 66 LEU B O 1
ATOM 1556 N N . GLY B 1 67 ? 17.125 -21.016 3.359 1 76.62 67 GLY B N 1
ATOM 1557 C CA . GLY B 1 67 ? 18.531 -21 2.98 1 76.62 67 GLY B CA 1
ATOM 1558 C C . GLY B 1 67 ? 18.734 -20.688 1.509 1 76.62 67 GLY B C 1
ATOM 1559 O O . GLY B 1 67 ? 19.719 -20.047 1.14 1 76.62 67 GLY B O 1
ATOM 1560 N N . GLY B 1 68 ? 17.875 -21.031 0.622 1 81.56 68 GLY B N 1
ATOM 1561 C CA . GLY B 1 68 ? 18.047 -20.781 -0.802 1 81.56 68 GLY B CA 1
ATOM 1562 C C . GLY B 1 68 ? 17.219 -19.625 -1.312 1 81.56 68 GLY B C 1
ATOM 1563 O O . GLY B 1 68 ? 17.094 -19.422 -2.523 1 81.56 68 GLY B O 1
ATOM 1564 N N . ALA B 1 69 ? 16.938 -18.828 -0.354 1 87.69 69 ALA B N 1
ATOM 1565 C CA . ALA B 1 69 ? 16.094 -17.719 -0.782 1 87.69 69 ALA B CA 1
ATOM 1566 C C . ALA B 1 69 ? 16.922 -16.609 -1.403 1 87.69 69 ALA B C 1
ATOM 1568 O O . ALA B 1 69 ? 17.938 -16.203 -0.842 1 87.69 69 ALA B O 1
ATOM 1569 N N . PRO B 1 70 ? 16.562 -16.125 -2.576 1 91.69 70 PRO B N 1
ATOM 1570 C CA . PRO B 1 70 ? 17.312 -15.008 -3.152 1 91.69 70 PRO B CA 1
ATOM 1571 C C . PRO B 1 70 ? 17.266 -13.758 -2.275 1 91.69 70 PRO B C 1
ATOM 1573 O O . PRO B 1 70 ? 16.297 -13.547 -1.544 1 91.69 70 PRO B O 1
ATOM 1576 N N . TRP B 1 71 ? 18.266 -12.992 -2.346 1 90.56 71 TRP B N 1
ATOM 1577 C CA . TRP B 1 71 ? 18.438 -11.852 -1.456 1 90.56 71 TRP B CA 1
ATOM 1578 C C . TRP B 1 71 ? 17.266 -10.883 -1.588 1 90.56 71 TRP B 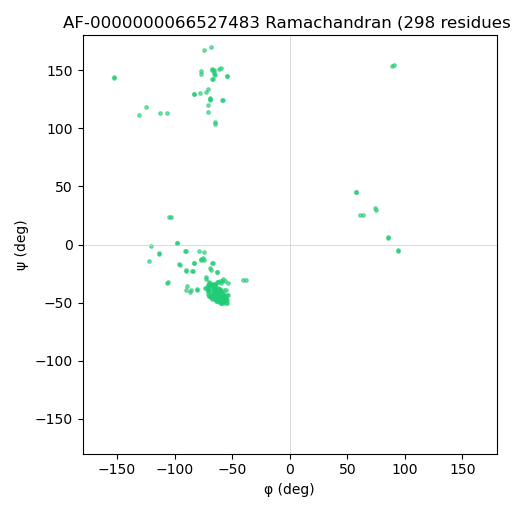C 1
ATOM 1580 O O . TRP B 1 71 ? 16.891 -10.211 -0.62 1 90.56 71 TRP B O 1
ATOM 1590 N N . TRP B 1 72 ? 16.672 -10.742 -2.662 1 92.31 72 TRP B N 1
ATOM 1591 C CA . TRP B 1 72 ? 15.617 -9.758 -2.895 1 92.31 72 TRP B CA 1
ATOM 1592 C C . TRP B 1 72 ? 14.312 -10.18 -2.225 1 92.31 72 TRP B C 1
ATOM 1594 O O . TRP B 1 72 ? 13.383 -9.383 -2.096 1 92.31 72 TRP B O 1
ATOM 1604 N N . SER B 1 73 ? 14.258 -11.422 -1.804 1 92.44 73 SER B N 1
ATOM 1605 C CA . SER B 1 73 ? 13.055 -11.883 -1.12 1 92.44 73 SER B CA 1
ATOM 1606 C C . SER B 1 73 ? 12.875 -11.188 0.223 1 92.44 73 SER B C 1
ATOM 1608 O O . SER B 1 73 ? 11.773 -11.164 0.775 1 92.44 73 SER B O 1
ATOM 1610 N N . TRP B 1 74 ? 13.93 -10.57 0.703 1 91.19 74 TRP B N 1
ATOM 1611 C CA . TRP B 1 74 ? 13.898 -9.961 2.025 1 91.19 74 TRP B CA 1
ATOM 1612 C C . TRP B 1 74 ? 13.617 -8.461 1.923 1 91.19 74 TRP B C 1
ATOM 1614 O O . TRP B 1 74 ? 13.492 -7.777 2.941 1 91.19 74 TRP B O 1
ATOM 1624 N N . LEU B 1 75 ? 13.43 -7.945 0.77 1 94.56 75 LEU B N 1
ATOM 1625 C CA . LEU B 1 75 ? 13.281 -6.512 0.561 1 94.56 75 LEU B CA 1
ATOM 1626 C C . LEU B 1 75 ? 11.852 -6.062 0.824 1 94.56 75 LEU B C 1
ATOM 1628 O O . LEU B 1 75 ? 11.586 -4.871 0.984 1 94.56 75 LEU B O 1
ATOM 1632 N N . GLY B 1 76 ? 10.93 -6.992 0.862 1 94.31 76 GLY B N 1
ATOM 1633 C CA . GLY B 1 76 ? 9.531 -6.648 1.08 1 94.31 76 GLY B CA 1
ATOM 1634 C C . GLY B 1 76 ? 9.305 -5.863 2.359 1 94.31 76 GLY B C 1
ATOM 1635 O O . GLY B 1 76 ? 8.586 -4.867 2.361 1 94.31 76 GLY B O 1
ATOM 1636 N N . GLY B 1 77 ? 9.906 -6.352 3.408 1 94.19 77 GLY B N 1
ATOM 1637 C CA . GLY B 1 77 ? 9.773 -5.656 4.676 1 94.19 77 GLY B CA 1
ATOM 1638 C C . GLY B 1 77 ? 10.328 -4.242 4.641 1 94.19 77 GLY B C 1
ATOM 1639 O O . GLY B 1 77 ? 9.727 -3.322 5.203 1 94.19 77 GLY B O 1
ATOM 1640 N N . LEU B 1 78 ? 11.461 -4.043 3.977 1 96 78 LEU B N 1
ATOM 1641 C CA . LEU B 1 78 ? 12.047 -2.721 3.818 1 96 78 LEU B CA 1
ATOM 1642 C C . LEU B 1 78 ? 11.117 -1.8 3.035 1 96 78 LEU B C 1
ATOM 1644 O O . LEU B 1 78 ? 10.922 -0.642 3.41 1 96 78 LEU B O 1
ATOM 1648 N N . PHE B 1 79 ? 10.602 -2.262 1.956 1 96.19 79 PHE B N 1
ATOM 1649 C CA . PHE B 1 79 ? 9.672 -1.495 1.132 1 96.19 79 PHE B CA 1
ATOM 1650 C C . PHE B 1 79 ? 8.414 -1.147 1.915 1 96.19 79 PHE B C 1
ATOM 1652 O O . PHE B 1 79 ? 7.891 -0.034 1.805 1 96.19 79 PHE B O 1
ATOM 1659 N N . GLY B 1 80 ? 7.953 -2.105 2.74 1 93.56 80 GLY B N 1
ATOM 1660 C CA . GLY B 1 80 ? 6.797 -1.849 3.584 1 93.56 80 GLY B CA 1
ATOM 1661 C C . GLY B 1 80 ? 7.031 -0.743 4.598 1 93.56 80 GLY B C 1
ATOM 1662 O O . GLY B 1 80 ? 6.18 0.13 4.777 1 93.56 80 GLY B O 1
ATOM 1663 N N . ALA B 1 81 ? 8.141 -0.778 5.219 1 95.62 81 ALA B N 1
ATOM 1664 C CA . ALA B 1 81 ? 8.5 0.25 6.191 1 95.62 81 ALA B CA 1
ATOM 1665 C C . ALA B 1 81 ? 8.602 1.62 5.531 1 95.62 81 ALA B C 1
ATOM 1667 O O . ALA B 1 81 ? 8.133 2.621 6.082 1 95.62 81 ALA B O 1
ATOM 1668 N N . ALA B 1 82 ? 9.242 1.674 4.375 1 96.38 82 ALA B N 1
ATOM 1669 C CA . ALA B 1 82 ? 9.391 2.924 3.637 1 96.38 82 ALA B CA 1
ATOM 1670 C C . ALA B 1 82 ? 8.031 3.494 3.236 1 96.38 82 ALA B C 1
ATOM 1672 O O . ALA B 1 82 ? 7.777 4.688 3.414 1 96.38 82 ALA B O 1
ATOM 1673 N N . TYR B 1 83 ? 7.176 2.668 2.689 1 95.94 83 TYR B N 1
ATOM 1674 C CA . TYR B 1 83 ? 5.852 3.127 2.281 1 95.94 83 TYR B CA 1
ATOM 1675 C C . TYR B 1 83 ? 5.074 3.678 3.473 1 95.94 83 TYR B C 1
ATOM 1677 O O . TYR B 1 83 ? 4.496 4.766 3.396 1 95.94 83 TYR B O 1
ATOM 1685 N N . LEU B 1 84 ? 5.027 2.871 4.562 1 94.38 84 LEU B N 1
ATOM 1686 C CA . LEU B 1 84 ? 4.27 3.273 5.742 1 94.38 84 LEU B CA 1
ATOM 1687 C C . LEU B 1 84 ? 4.738 4.629 6.254 1 94.38 84 LEU B C 1
ATOM 1689 O O . LEU B 1 84 ? 3.922 5.516 6.52 1 94.38 84 LEU B O 1
ATOM 1693 N N . THR B 1 85 ? 6.004 4.828 6.34 1 94.62 85 THR B N 1
ATOM 1694 C CA . THR B 1 85 ? 6.57 6.062 6.875 1 94.62 85 THR B CA 1
ATOM 1695 C C . THR B 1 85 ? 6.301 7.23 5.93 1 94.62 85 THR B C 1
ATOM 1697 O O . THR B 1 85 ? 5.898 8.312 6.367 1 94.62 85 THR B O 1
ATOM 1700 N N . VAL B 1 86 ? 6.504 7.047 4.645 1 95.38 86 VAL B N 1
ATOM 1701 C CA . VAL B 1 86 ? 6.262 8.094 3.658 1 95.38 86 VAL B CA 1
ATOM 1702 C C . VAL B 1 86 ? 4.781 8.453 3.643 1 95.38 86 VAL B C 1
ATOM 1704 O O . VAL B 1 86 ? 4.422 9.633 3.539 1 95.38 86 VAL B O 1
ATOM 1707 N N . ALA B 1 87 ? 3.918 7.457 3.73 1 95 87 ALA B N 1
ATOM 1708 C CA . ALA B 1 87 ? 2.48 7.715 3.748 1 95 87 ALA B CA 1
ATOM 1709 C C . ALA B 1 87 ? 2.096 8.594 4.934 1 95 87 ALA B C 1
ATOM 1711 O O . ALA B 1 87 ? 1.291 9.523 4.789 1 95 87 ALA B O 1
ATOM 1712 N N . ILE B 1 88 ? 2.646 8.344 6.066 1 93.12 88 ILE B N 1
ATOM 1713 C CA . ILE B 1 88 ? 2.3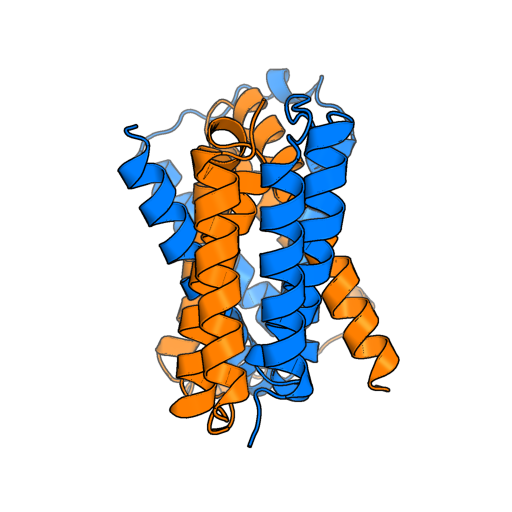46 9.102 7.277 1 93.12 88 ILE B CA 1
ATOM 1714 C C . ILE B 1 88 ? 2.83 10.539 7.121 1 93.12 88 ILE B C 1
ATOM 1716 O O . ILE B 1 88 ? 2.15 11.477 7.539 1 93.12 88 ILE B O 1
ATOM 1720 N N . LEU B 1 89 ? 3.953 10.719 6.461 1 92.81 89 LEU B N 1
ATOM 1721 C CA . LEU B 1 89 ? 4.59 12.023 6.332 1 92.81 89 LEU B CA 1
ATOM 1722 C C . LEU B 1 89 ? 3.922 12.844 5.234 1 92.81 89 LEU B C 1
ATOM 1724 O O . LEU B 1 89 ? 3.746 14.055 5.383 1 92.81 89 LEU B O 1
ATOM 1728 N N . VAL B 1 90 ? 3.561 12.227 4.199 1 91.69 90 VAL B N 1
ATOM 1729 C CA . VAL B 1 90 ? 3.297 12.953 2.961 1 91.69 90 VAL B CA 1
ATOM 1730 C C . VAL B 1 90 ? 1.794 13.016 2.705 1 91.69 90 VAL B C 1
ATOM 1732 O O . VAL B 1 90 ? 1.283 14.016 2.193 1 91.69 90 VAL B O 1
ATOM 1735 N N . ALA B 1 91 ? 1.033 12.016 3.09 1 89.94 91 ALA B N 1
ATOM 1736 C CA . ALA B 1 91 ? -0.389 11.93 2.766 1 89.94 91 ALA B CA 1
ATOM 1737 C C . ALA B 1 91 ? -1.156 13.117 3.344 1 89.94 91 ALA B C 1
ATOM 1739 O O . ALA B 1 91 ? -1.937 13.766 2.641 1 89.94 91 ALA B O 1
ATOM 1740 N N . PRO B 1 92 ? -0.965 13.508 4.586 1 85.75 92 PRO B N 1
ATOM 1741 C CA . PRO B 1 92 ? -1.723 14.625 5.141 1 85.75 92 PRO B CA 1
ATOM 1742 C C . PRO B 1 92 ? -1.339 15.969 4.512 1 85.75 92 PRO B C 1
ATOM 1744 O O . PRO B 1 92 ? -2.119 16.922 4.562 1 85.75 92 PRO B O 1
ATOM 1747 N N . ARG B 1 93 ? -0.18 16.016 3.957 1 85.12 93 ARG B N 1
ATOM 1748 C CA . ARG B 1 93 ? 0.29 17.266 3.373 1 85.12 93 ARG B CA 1
ATOM 1749 C C . ARG B 1 93 ? -0.208 17.422 1.939 1 85.12 93 ARG B C 1
ATOM 1751 O O . ARG B 1 93 ? -0.626 18.5 1.536 1 85.12 93 ARG B O 1
ATOM 1758 N N . LEU B 1 94 ? -0.216 16.391 1.229 1 81.12 94 LEU B N 1
ATOM 1759 C CA . LEU B 1 94 ? -0.634 16.422 -0.169 1 81.12 94 LEU B CA 1
ATOM 1760 C C . LEU B 1 94 ? -2.148 16.297 -0.286 1 81.12 94 LEU B C 1
ATOM 1762 O O . LEU B 1 94 ? -2.738 16.734 -1.277 1 81.12 94 LEU B O 1
ATOM 1766 N N . GLY B 1 95 ? -2.801 15.75 0.712 1 81.44 95 GLY B N 1
ATOM 1767 C CA . GLY B 1 95 ? -4.18 15.305 0.593 1 81.44 95 GLY B CA 1
ATOM 1768 C C . GLY B 1 95 ? -4.301 13.867 0.107 1 81.44 95 GLY B C 1
ATOM 1769 O O . GLY B 1 95 ? -3.406 13.359 -0.569 1 81.44 95 GLY B O 1
ATOM 1770 N N . ALA B 1 96 ? -5.379 13.242 0.465 1 84.94 96 ALA B N 1
ATOM 1771 C CA . ALA B 1 96 ? -5.562 11.82 0.181 1 84.94 96 ALA B CA 1
ATOM 1772 C C . ALA B 1 96 ? -5.539 11.555 -1.321 1 84.94 96 ALA B C 1
ATOM 1774 O O . ALA B 1 96 ? -4.809 10.68 -1.792 1 84.94 96 ALA B O 1
ATOM 1775 N N . ALA B 1 97 ? -6.262 12.297 -2.043 1 80.5 97 ALA B N 1
ATOM 1776 C CA . ALA B 1 97 ? -6.402 12.055 -3.479 1 80.5 97 ALA B CA 1
ATOM 1777 C C . ALA B 1 97 ? -5.078 12.273 -4.203 1 80.5 97 ALA B C 1
ATOM 1779 O O . ALA B 1 97 ? -4.684 11.461 -5.043 1 80.5 97 ALA B O 1
ATOM 1780 N N . THR B 1 98 ? -4.395 13.305 -3.857 1 78.62 98 THR B N 1
ATOM 1781 C CA . THR B 1 98 ? -3.133 13.617 -4.516 1 78.62 98 THR B CA 1
ATOM 1782 C C . THR B 1 98 ? -2.061 12.602 -4.141 1 78.62 98 THR B C 1
ATOM 1784 O O . THR B 1 98 ? -1.304 12.141 -5 1 78.62 98 THR B O 1
ATOM 1787 N N . PHE B 1 99 ? -2.006 12.289 -2.916 1 85.88 99 PHE B N 1
ATOM 1788 C CA . PHE B 1 99 ? -1.042 11.289 -2.465 1 85.88 99 PHE B CA 1
ATOM 1789 C C . PHE B 1 99 ? -1.255 9.969 -3.188 1 85.88 99 PHE B C 1
ATOM 1791 O O . PHE B 1 99 ? -0.315 9.398 -3.75 1 85.88 99 PHE B O 1
ATOM 1798 N N . ILE B 1 100 ? -2.488 9.523 -3.229 1 86.44 100 ILE B N 1
ATOM 1799 C CA . ILE B 1 100 ? -2.809 8.242 -3.836 1 86.44 100 ILE B CA 1
ATOM 1800 C C . ILE B 1 100 ? -2.541 8.297 -5.34 1 86.44 100 ILE B C 1
ATOM 1802 O O . ILE B 1 100 ? -2.039 7.336 -5.926 1 86.44 100 ILE B O 1
ATOM 1806 N N . ALA B 1 101 ? -2.826 9.367 -5.898 1 79.62 101 ALA B N 1
ATOM 1807 C CA . ALA B 1 101 ? -2.549 9.516 -7.324 1 79.62 101 ALA B CA 1
ATOM 1808 C C . ALA B 1 101 ? -1.061 9.336 -7.613 1 79.62 101 ALA B C 1
ATOM 1810 O O . ALA B 1 101 ? -0.685 8.68 -8.586 1 79.62 101 ALA B O 1
ATOM 1811 N N . CYS B 1 102 ? -0.204 9.953 -6.84 1 82 102 CYS B N 1
ATOM 1812 C CA . CYS B 1 102 ? 1.239 9.828 -7.016 1 82 102 CYS B CA 1
ATOM 1813 C C . CYS B 1 102 ? 1.698 8.398 -6.77 1 82 102 CYS B C 1
ATOM 1815 O O . CYS B 1 102 ? 2.521 7.871 -7.52 1 82 102 CYS B O 1
ATOM 1817 N N . VAL B 1 103 ? 1.202 7.797 -5.793 1 90.06 103 VAL B N 1
ATOM 1818 C CA . VAL B 1 103 ? 1.526 6.414 -5.469 1 90.06 103 VAL B CA 1
ATOM 1819 C C . VAL B 1 103 ? 1.12 5.504 -6.629 1 90.06 103 VAL B C 1
ATOM 1821 O O . VAL B 1 103 ? 1.894 4.637 -7.047 1 90.06 103 VAL B O 1
ATOM 1824 N N . VAL B 1 104 ? -0.024 5.699 -7.109 1 84.56 104 VAL B N 1
ATOM 1825 C CA . VAL B 1 104 ? -0.562 4.906 -8.203 1 84.56 104 VAL B CA 1
ATOM 1826 C C . VAL B 1 104 ? 0.338 5.039 -9.43 1 84.56 104 VAL B C 1
ATOM 1828 O O . VAL B 1 104 ? 0.583 4.062 -10.141 1 84.56 104 VAL B O 1
ATOM 1831 N N . ALA B 1 105 ? 0.773 6.215 -9.688 1 79.62 105 ALA B N 1
ATOM 1832 C CA . ALA B 1 105 ? 1.688 6.426 -10.805 1 79.62 105 ALA B CA 1
ATOM 1833 C C . ALA B 1 105 ? 2.908 5.516 -10.695 1 79.62 105 ALA B C 1
ATOM 1835 O O . ALA B 1 105 ? 3.307 4.879 -11.672 1 79.62 105 ALA B O 1
ATOM 1836 N N . GLY B 1 106 ? 3.48 5.473 -9.562 1 84.44 106 GLY B N 1
ATOM 1837 C CA . GLY B 1 106 ? 4.613 4.594 -9.328 1 84.44 106 GLY B CA 1
ATOM 1838 C C . GLY B 1 106 ? 4.262 3.123 -9.445 1 84.44 106 GLY B C 1
ATOM 1839 O O . GLY B 1 106 ? 5.016 2.344 -10.031 1 84.44 106 GLY B O 1
ATOM 1840 N N . GLN B 1 107 ? 3.111 2.801 -8.906 1 89.25 107 GLN B N 1
ATOM 1841 C CA . GLN B 1 107 ? 2.648 1.419 -8.977 1 89.25 107 GLN B CA 1
ATOM 1842 C C . GLN B 1 107 ? 2.467 0.97 -10.422 1 89.25 107 GLN B C 1
ATOM 1844 O O . GLN B 1 107 ? 2.885 -0.129 -10.797 1 89.25 107 GLN B O 1
ATOM 1849 N N . MET B 1 108 ? 1.881 1.738 -11.148 1 81.75 108 MET B N 1
ATOM 1850 C CA . MET B 1 108 ? 1.589 1.387 -12.539 1 81.75 108 MET B CA 1
ATOM 1851 C C . MET B 1 108 ? 2.873 1.245 -13.344 1 81.75 108 MET B C 1
ATOM 1853 O O . MET B 1 108 ? 3.02 0.305 -14.133 1 81.75 108 MET B O 1
ATOM 1857 N N . LEU B 1 109 ? 3.721 2.15 -13.211 1 80.56 109 LEU B N 1
ATOM 1858 C CA . LEU B 1 109 ? 4.988 2.102 -13.93 1 80.56 109 LEU B CA 1
ATOM 1859 C C . LEU B 1 109 ? 5.754 0.823 -13.602 1 80.56 109 LEU B C 1
ATOM 1861 O O . LEU B 1 109 ? 6.172 0.092 -14.5 1 80.56 109 LEU B O 1
ATOM 1865 N N . VAL B 1 110 ? 5.895 0.55 -12.383 1 89.12 110 VAL B N 1
ATOM 1866 C CA . VAL B 1 110 ? 6.695 -0.592 -11.953 1 89.12 110 VAL B CA 1
ATOM 1867 C C . VAL B 1 110 ? 5.953 -1.89 -12.266 1 89.12 110 VAL B C 1
ATOM 1869 O O . VAL B 1 110 ? 6.57 -2.887 -12.648 1 89.12 110 VAL B O 1
ATOM 1872 N N . SER B 1 111 ? 4.637 -1.853 -12.102 1 86.75 111 SER B N 1
ATOM 1873 C CA . SER B 1 111 ? 3.896 -3.064 -12.438 1 86.75 111 SER B CA 1
ATOM 1874 C C . SER B 1 111 ? 4.051 -3.42 -13.906 1 86.75 111 SER B C 1
ATOM 1876 O O . SER B 1 111 ? 4.145 -4.598 -14.266 1 86.75 111 SER B O 1
ATOM 1878 N N . ALA B 1 112 ? 4 -2.463 -14.773 1 81.69 112 ALA B N 1
ATOM 1879 C CA . ALA B 1 112 ? 4.203 -2.693 -16.203 1 81.69 112 ALA B CA 1
ATOM 1880 C C . ALA B 1 112 ? 5.582 -3.295 -16.469 1 81.69 112 ALA B C 1
ATOM 1882 O O . ALA B 1 112 ? 5.719 -4.195 -17.297 1 81.69 112 ALA B O 1
ATOM 1883 N N . LEU B 1 113 ? 6.555 -2.781 -15.797 1 84.75 113 LEU B N 1
ATOM 1884 C CA . LEU B 1 113 ? 7.906 -3.307 -15.953 1 84.75 113 LEU B CA 1
ATOM 1885 C C . LEU B 1 113 ? 7.996 -4.738 -15.438 1 84.75 113 LEU B C 1
ATOM 1887 O O . LEU B 1 113 ? 8.656 -5.586 -16.047 1 84.75 113 LEU B O 1
ATOM 1891 N N . CYS B 1 114 ? 7.32 -4.984 -14.352 1 88 114 CYS B N 1
ATOM 1892 C CA . CYS B 1 114 ? 7.305 -6.332 -13.797 1 88 114 CYS B CA 1
ATOM 1893 C C . CYS B 1 114 ? 6.641 -7.309 -14.758 1 88 114 CYS B C 1
ATOM 1895 O O . CYS B 1 114 ? 7.145 -8.414 -14.969 1 88 114 CYS B O 1
ATOM 1897 N N . ASP B 1 115 ? 5.598 -6.895 -15.305 1 82.31 115 ASP B N 1
ATOM 1898 C CA . ASP B 1 115 ? 4.898 -7.773 -16.234 1 82.31 115 ASP B CA 1
ATOM 1899 C C . ASP B 1 115 ? 5.699 -7.953 -17.531 1 82.31 115 ASP B C 1
ATOM 1901 O O . ASP B 1 115 ? 5.719 -9.039 -18.109 1 82.31 115 ASP B O 1
ATOM 1905 N N . GLN B 1 116 ? 6.324 -6.898 -18.016 1 80.56 116 GLN B N 1
ATOM 1906 C CA . GLN B 1 116 ? 7.055 -6.926 -19.281 1 80.56 116 GLN B CA 1
ATOM 1907 C C . GLN B 1 116 ? 8.344 -7.738 -19.156 1 80.56 116 GLN B C 1
ATOM 1909 O O . GLN B 1 116 ? 8.711 -8.477 -20.062 1 80.56 116 GLN B O 1
ATOM 1914 N N . PHE B 1 117 ? 9.039 -7.656 -18.016 1 87.94 117 PHE B N 1
ATOM 1915 C CA . PHE B 1 117 ? 10.367 -8.242 -17.891 1 87.94 117 PHE B CA 1
ATOM 1916 C C . PHE B 1 117 ? 10.367 -9.398 -16.906 1 87.94 117 PHE B C 1
ATOM 1918 O O . PHE B 1 117 ? 11.375 -10.078 -16.734 1 87.94 117 PHE B O 1
ATOM 1925 N N . GLY B 1 118 ? 9.289 -9.578 -16.25 1 87.25 118 GLY B N 1
ATOM 1926 C CA . GLY B 1 118 ? 9.195 -10.648 -15.273 1 87.25 118 GLY B CA 1
ATOM 1927 C C . GLY B 1 118 ? 9.961 -10.352 -13.992 1 87.25 118 GLY B C 1
ATOM 1928 O O . GLY B 1 118 ? 10.555 -11.25 -13.398 1 87.25 118 GLY B O 1
ATOM 1929 N N . TRP B 1 119 ? 10.016 -9.094 -13.672 1 88.88 119 TRP B N 1
ATOM 1930 C CA . TRP B 1 119 ? 10.703 -8.688 -12.445 1 88.88 119 TRP B CA 1
ATOM 1931 C C . TRP B 1 119 ? 9.945 -9.18 -11.219 1 88.88 119 TRP B C 1
ATOM 1933 O O . TRP B 1 119 ? 8.734 -9.406 -11.273 1 88.88 119 TRP B O 1
ATOM 1943 N N . ALA B 1 120 ? 10.672 -9.461 -10.102 1 90.5 120 ALA B N 1
ATOM 1944 C CA . ALA B 1 120 ? 10.141 -9.797 -8.781 1 90.5 120 ALA B CA 1
ATOM 1945 C C . ALA B 1 120 ? 9.312 -11.07 -8.828 1 90.5 120 ALA B C 1
ATOM 1947 O O . ALA B 1 120 ? 8.32 -11.203 -8.102 1 90.5 120 ALA B O 1
ATOM 1948 N N . GLY B 1 121 ? 9.609 -11.875 -9.766 1 86.56 121 GLY B N 1
ATOM 1949 C CA . GLY B 1 121 ? 9.023 -13.203 -9.805 1 86.56 121 GLY B CA 1
ATOM 1950 C C . GLY B 1 121 ? 7.672 -13.242 -10.484 1 86.56 121 GLY B C 1
ATOM 1951 O O . GLY B 1 121 ? 6.984 -14.266 -10.453 1 86.56 121 GLY B O 1
ATOM 1952 N N . PHE B 1 122 ? 7.258 -12.125 -11.055 1 85.44 122 PHE B N 1
ATOM 1953 C CA . PHE B 1 122 ? 5.996 -12.109 -11.789 1 85.44 122 PHE B CA 1
ATOM 1954 C C . PHE B 1 122 ? 6.156 -12.766 -13.156 1 85.44 122 PHE B C 1
ATOM 1956 O O . PHE B 1 122 ? 7.234 -12.711 -13.75 1 85.44 122 PHE B O 1
ATOM 1963 N N . PRO B 1 123 ? 5.184 -13.344 -13.648 1 82.94 123 PRO B N 1
ATOM 1964 C CA . PRO B 1 123 ? 5.254 -13.867 -15.016 1 82.94 123 PRO B CA 1
ATOM 1965 C C . PRO B 1 123 ? 5.34 -12.758 -16.062 1 82.94 123 PRO B C 1
ATOM 1967 O O . PRO B 1 123 ? 4.766 -11.68 -15.875 1 82.94 123 PRO B O 1
ATOM 1970 N N . VAL B 1 124 ? 6.137 -13.031 -17.109 1 84.25 124 VAL B N 1
ATOM 1971 C CA . VAL B 1 124 ? 6.293 -12.062 -18.188 1 84.25 124 VAL B CA 1
ATOM 1972 C C . VAL B 1 124 ? 5.004 -11.992 -19.016 1 84.25 124 VAL B C 1
ATOM 1974 O O . VAL B 1 124 ? 4.52 -13.016 -19.516 1 84.25 124 VAL B O 1
ATOM 1977 N N . ARG B 1 125 ? 4.438 -10.844 -19.062 1 77.31 125 ARG B N 1
ATOM 1978 C CA . ARG B 1 125 ? 3.279 -10.523 -19.891 1 77.31 125 ARG B CA 1
ATOM 1979 C C . ARG B 1 125 ? 3.506 -9.234 -20.672 1 77.31 125 ARG B C 1
ATOM 1981 O O . ARG B 1 125 ? 3.686 -8.172 -20.078 1 77.31 125 ARG B O 1
ATOM 1988 N N . ARG B 1 126 ? 3.627 -9.352 -21.938 1 78.56 126 ARG B N 1
ATOM 1989 C CA . ARG B 1 126 ? 3.898 -8.164 -22.75 1 78.56 126 ARG B CA 1
ATOM 1990 C C . ARG B 1 126 ? 2.666 -7.273 -22.844 1 78.56 126 ARG B C 1
ATOM 1992 O O . ARG B 1 126 ? 1.546 -7.766 -23 1 78.56 126 ARG B O 1
ATOM 1999 N N . LEU B 1 127 ? 2.963 -5.965 -22.578 1 74.88 127 LEU B N 1
ATOM 2000 C CA . LEU B 1 127 ? 1.856 -5.016 -22.641 1 74.88 127 LEU B CA 1
ATOM 2001 C C . LEU B 1 127 ? 1.406 -4.797 -24.078 1 74.88 127 LEU B C 1
ATOM 2003 O O . LEU B 1 127 ? 2.236 -4.688 -24.984 1 74.88 127 LEU B O 1
ATOM 2007 N N . SER B 1 128 ? 0.225 -4.824 -24.328 1 81.56 128 SER B N 1
ATOM 2008 C CA . SER B 1 128 ? -0.365 -4.441 -25.609 1 81.56 128 SER B CA 1
ATOM 2009 C C . SER B 1 128 ? -0.36 -2.928 -25.781 1 81.56 128 SER B C 1
ATOM 2011 O O . SER B 1 128 ? 0.047 -2.191 -24.891 1 81.56 128 SER B O 1
ATOM 2013 N N . TRP B 1 129 ? -0.622 -2.473 -26.984 1 84.81 129 TRP B N 1
ATOM 2014 C CA . TRP B 1 129 ? -0.734 -1.044 -27.25 1 84.81 129 TRP B CA 1
ATOM 2015 C C . TRP B 1 129 ? -1.752 -0.393 -26.312 1 84.81 129 TRP B C 1
ATOM 2017 O O . TRP B 1 129 ? -1.567 0.749 -25.891 1 84.81 129 TRP B O 1
ATOM 2027 N N . GLU B 1 130 ? -2.746 -1.021 -25.922 1 81.75 130 GLU B N 1
ATOM 2028 C CA . GLU B 1 130 ? -3.736 -0.538 -24.969 1 81.75 130 GLU B CA 1
ATOM 2029 C C . GLU B 1 130 ? -3.133 -0.396 -23.578 1 81.75 130 GLU B C 1
ATOM 2031 O O . GLU B 1 130 ? -3.533 0.481 -22.812 1 81.75 130 GLU B O 1
ATOM 2036 N N . GLY B 1 131 ? -2.219 -1.322 -23.359 1 77.56 131 GLY B N 1
ATOM 2037 C CA . GLY B 1 131 ? -1.513 -1.198 -22.094 1 77.56 131 GLY B CA 1
ATOM 2038 C C . GLY B 1 131 ? -0.749 0.106 -21.969 1 77.56 131 GLY B C 1
ATOM 2039 O O . GLY B 1 131 ? -0.809 0.764 -20.922 1 77.56 131 GLY B O 1
ATOM 2040 N N . TYR B 1 132 ? -0.124 0.425 -22.984 1 81.19 132 TYR B N 1
ATOM 2041 C CA . TYR B 1 132 ? 0.623 1.678 -22.984 1 81.19 132 TYR B CA 1
ATOM 2042 C C . TYR B 1 132 ? -0.317 2.873 -22.875 1 81.19 132 TYR B C 1
ATOM 2044 O O . TYR B 1 132 ? -0.014 3.85 -22.188 1 81.19 132 TYR B O 1
ATOM 2052 N N . LEU B 1 133 ? -1.354 2.795 -23.5 1 84.75 133 LEU B N 1
ATOM 2053 C CA . LEU B 1 133 ? -2.361 3.848 -23.422 1 84.75 133 LEU B CA 1
ATOM 2054 C C . LEU B 1 133 ? -2.912 3.965 -22 1 84.75 133 LEU B C 1
ATOM 2056 O O . LEU B 1 133 ? -3.139 5.074 -21.516 1 84.75 133 LEU B O 1
ATOM 2060 N N . GLY B 1 134 ? -3.146 2.857 -21.453 1 78.25 134 GLY B N 1
ATOM 2061 C CA . GLY B 1 134 ? -3.602 2.859 -20.062 1 78.25 134 GLY B CA 1
ATOM 2062 C C . GLY B 1 134 ? -2.627 3.533 -19.109 1 78.25 134 GLY B C 1
ATOM 2063 O O . GLY B 1 134 ? -3.025 4.359 -18.297 1 78.25 134 GLY B O 1
ATOM 2064 N N . LEU B 1 135 ? -1.404 3.211 -19.281 1 75.62 135 LEU B N 1
ATOM 2065 C CA . LEU B 1 135 ? -0.363 3.838 -18.469 1 75.62 135 LEU B CA 1
ATOM 2066 C C . LEU B 1 135 ? -0.361 5.352 -18.672 1 75.62 135 LEU B C 1
ATOM 2068 O O . LEU B 1 135 ? -0.275 6.105 -17.688 1 75.62 135 LEU B O 1
ATOM 2072 N N . ALA B 1 136 ? -0.422 5.781 -19.859 1 83.06 136 ALA B N 1
ATOM 2073 C CA . ALA B 1 136 ? -0.446 7.199 -20.203 1 83.06 136 ALA B CA 1
ATOM 2074 C C . ALA B 1 136 ? -1.642 7.898 -19.562 1 83.06 136 ALA B C 1
ATOM 2076 O O . ALA B 1 136 ? -1.522 9.023 -19.078 1 83.06 136 ALA B O 1
ATOM 2077 N N . LEU B 1 137 ? -2.713 7.316 -19.562 1 82.75 137 LEU B N 1
ATOM 2078 C CA . LEU B 1 137 ? -3.92 7.871 -18.953 1 82.75 137 LEU B CA 1
ATOM 2079 C C . LEU B 1 137 ? -3.756 8.031 -17.453 1 82.75 137 LEU B C 1
ATOM 2081 O O . LEU B 1 137 ? -4.164 9.047 -16.875 1 82.75 137 LEU B O 1
ATOM 2085 N N . VAL B 1 138 ? -3.18 7.098 -16.859 1 74.75 138 VAL B N 1
ATOM 2086 C CA . VAL B 1 138 ? -2.971 7.168 -15.422 1 74.75 138 VAL B CA 1
ATOM 2087 C C . VAL B 1 138 ? -2.057 8.344 -15.086 1 74.75 138 VAL B C 1
ATOM 2089 O O . VAL B 1 138 ? -2.373 9.156 -14.219 1 74.75 138 VAL B O 1
ATOM 2092 N N . VAL B 1 139 ? -0.986 8.43 -15.828 1 75.88 139 VAL B N 1
ATOM 2093 C CA . VAL B 1 139 ? -0.04 9.516 -15.594 1 75.88 139 VAL B CA 1
ATOM 2094 C C . VAL B 1 139 ? -0.731 10.859 -15.805 1 75.88 139 VAL B C 1
ATOM 2096 O O . VAL B 1 139 ? -0.593 11.773 -14.992 1 75.88 139 VAL B O 1
ATOM 2099 N N . ALA B 1 140 ? -1.471 11.023 -16.844 1 82.56 140 ALA B N 1
ATOM 2100 C CA . ALA B 1 140 ? -2.203 12.25 -17.156 1 82.56 140 ALA B CA 1
ATOM 2101 C C . ALA B 1 140 ? -3.207 12.578 -16.047 1 82.56 140 ALA B C 1
ATOM 2103 O O . ALA B 1 140 ? -3.352 13.742 -15.664 1 82.56 140 ALA B O 1
ATOM 2104 N N . GLY B 1 141 ? -3.936 11.617 -15.625 1 75.94 141 GLY B N 1
ATOM 2105 C CA . GLY B 1 141 ? -4.898 11.82 -14.555 1 75.94 141 GLY B CA 1
ATOM 2106 C C . GLY B 1 141 ? -4.266 12.297 -13.266 1 75.94 141 GLY B C 1
ATOM 2107 O O . GLY B 1 141 ? -4.781 13.211 -12.617 1 75.94 141 GLY B O 1
ATOM 2108 N N . VAL B 1 142 ? -3.129 11.719 -12.852 1 72.25 142 VAL B N 1
ATOM 2109 C CA . VAL B 1 142 ? -2.402 12.117 -11.656 1 72.25 142 VAL B CA 1
ATOM 2110 C C . VAL B 1 142 ? -1.96 13.57 -11.781 1 72.25 142 VAL B C 1
ATOM 2112 O O . VAL B 1 142 ? -2.092 14.352 -10.828 1 72.25 142 VAL B O 1
ATOM 2115 N N . LEU B 1 143 ? -1.468 13.93 -12.906 1 74.19 143 LEU B N 1
ATOM 2116 C CA . LEU B 1 143 ? -1.001 15.297 -13.125 1 74.19 143 LEU B CA 1
ATOM 2117 C C . LEU B 1 143 ? -2.158 16.281 -13.039 1 74.19 143 LEU B C 1
ATOM 2119 O O . LEU B 1 143 ? -2.014 17.359 -12.469 1 74.19 143 LEU B O 1
ATOM 2123 N N . LEU B 1 144 ? -3.295 15.93 -13.586 1 76 144 LEU B N 1
ATOM 2124 C CA . LEU B 1 144 ? -4.465 16.797 -13.547 1 76 144 LEU B CA 1
ATOM 2125 C C . LEU B 1 144 ? -4.988 16.938 -12.117 1 76 144 LEU B C 1
ATOM 2127 O O . LEU B 1 144 ? -5.398 18.031 -11.711 1 76 144 LEU B O 1
ATOM 2131 N N . LEU B 1 145 ? -5.07 15.93 -11.398 1 68.69 145 LEU B N 1
ATOM 2132 C CA . LEU B 1 145 ? -5.527 15.961 -10.016 1 68.69 145 LEU B CA 1
ATOM 2133 C C . LEU B 1 145 ? -4.621 16.828 -9.156 1 68.69 145 LEU B C 1
ATOM 2135 O O . LEU B 1 145 ? -5.098 17.562 -8.281 1 68.69 145 LEU B O 1
ATOM 2139 N N . GLN B 1 146 ? -3.32 16.75 -9.359 1 67.69 146 GLN B N 1
ATOM 2140 C CA . GLN B 1 146 ? -2.35 17.5 -8.562 1 67.69 146 GLN B CA 1
ATOM 2141 C C . GLN B 1 146 ? -2.4 18.984 -8.883 1 67.69 146 GLN B C 1
ATOM 2143 O O . GLN B 1 146 ? -2.285 19.828 -7.988 1 67.69 146 GLN B O 1
ATOM 2148 N N . TRP B 1 147 ? -2.496 19.234 -10.078 1 66.56 147 TRP B N 1
ATOM 2149 C CA . TRP B 1 147 ? -2.322 20.625 -10.469 1 66.56 147 TRP B CA 1
ATOM 2150 C C . TRP B 1 147 ? -3.654 21.359 -10.445 1 66.56 147 TRP B C 1
ATOM 2152 O O . TRP B 1 147 ? -3.707 22.547 -10.094 1 66.56 147 TRP B O 1
ATOM 2162 N N . ARG B 1 148 ? -4.703 20.578 -10.844 1 63.44 148 ARG B N 1
ATOM 2163 C CA . ARG B 1 148 ? -5.938 21.328 -11.055 1 63.44 148 ARG B CA 1
ATOM 2164 C C . ARG B 1 148 ? -7.059 20.781 -10.172 1 63.44 148 ARG B C 1
ATOM 2166 O O . ARG B 1 148 ? -8.141 21.375 -10.109 1 63.44 148 ARG B O 1
ATOM 2173 N N . GLY B 1 149 ? -6.91 19.734 -9.656 1 56.5 149 GLY B N 1
ATOM 2174 C CA . GLY B 1 149 ? -8.031 19.016 -9.07 1 56.5 149 GLY B CA 1
ATOM 2175 C C . GLY B 1 149 ? -8.5 19.609 -7.758 1 56.5 149 GLY B C 1
ATOM 2176 O O . GLY B 1 149 ? -9.461 19.125 -7.16 1 56.5 149 GLY B O 1
ATOM 2177 N N . ARG B 1 150 ? -7.824 20.562 -7.23 1 58.88 150 ARG B N 1
ATOM 2178 C CA . ARG B 1 150 ? -8.289 21.062 -5.941 1 58.88 150 ARG B CA 1
ATOM 2179 C C . ARG B 1 150 ? -8.82 22.5 -6.066 1 58.88 150 ARG B C 1
ATOM 2181 O O . ARG B 1 150 ? -8.227 23.328 -6.762 1 58.88 150 ARG B O 1
ATOM 2188 N N . ALA B 1 151 ? -10.172 22.703 -5.867 1 54 151 ALA B N 1
ATOM 2189 C CA . ALA B 1 151 ? -10.805 24.016 -5.77 1 54 151 ALA B CA 1
ATOM 2190 C C . ALA B 1 151 ? -10.672 24.578 -4.355 1 54 151 ALA B C 1
ATOM 2192 O O . ALA B 1 151 ? -10.648 23.828 -3.381 1 54 151 ALA B O 1
#